Protein AF-A0A7C4J684-F1 (afdb_monomer_lite)

pLDDT: mean 78.46, std 13.97, range [35.69, 98.0]

Sequence (303 aa):
MSQTASKPVDAGARPVWDERWMWLRTRRLFIGLVTAVVVLWLGLLGWVLFVAQIVNASAQPLPVGADLFVVLAPVIAAAAGVERLLESMFNTVESVWRTVVAYLGYGMRWLKSAETEVDEARQWLQSAGAIYNGTLAMYNEKMKQLLKDANLADAMLALPDQIAAQLDAWKKEADEKTAAAKQLLQDAQQRLDEAEKKLSSLTDSPDYKSAKAAASVVLGLMIGVIVAAVGQMQMFALLGIDAMPPNVDVLITGLVIGSGSYPVHSLVGILQQGKNALDSLQGYLQKAGAAKDALLKPAEPKG

Foldseek 3Di:
DDDDPDDPPPPDPDPPDDPVVVVVVLVVLVVVVVVVLVVVVVVLLCCLQPPQPQDDQAQDAADVVDDPCVLCVVLQVLLVVLVVVLVVVCVVVVVVVVVVCLVRPPVPVVLVVLVVLLVVLVVQLVVLVVVLVVLVVVVVVVVVVCCVVCPVPPCPVPVDVVNVVVVVVVVVVNVVSNVVSVVSNVVSVVSNVVSVVVNVVVCVDPVVVVVSVVVQLSVLLSVLLVCLSVVSPQSCSSNSNSPDDSSRRSSVSSNVSSNHVPVVVVVVVVVVVVVVVVVVVVVVVVVVVVVVVVVVDPDDDDD

Radius of gyration: 38.2 Å; chains: 1; bounding box: 92×72×121 Å

Structure (mmCIF, N/CA/C/O backbone):
data_AF-A0A7C4J684-F1
#
_entry.id   AF-A0A7C4J684-F1
#
loop_
_atom_site.group_PDB
_atom_site.id
_atom_site.type_symbol
_atom_site.label_atom_id
_atom_site.label_alt_id
_atom_site.label_comp_id
_atom_site.label_asym_id
_atom_site.label_entity_id
_atom_site.label_seq_id
_atom_site.pdbx_PDB_ins_code
_atom_site.Cartn_x
_atom_site.Cartn_y
_atom_site.Cartn_z
_atom_site.occupancy
_atom_site.B_iso_or_equiv
_atom_site.auth_seq_id
_atom_site.auth_comp_id
_atom_site.auth_asym_id
_atom_site.auth_atom_id
_atom_site.pdbx_PDB_model_num
ATOM 1 N N . MET A 1 1 ? 20.742 -32.505 -39.186 1.00 40.12 1 MET A N 1
ATOM 2 C CA . MET A 1 1 ? 20.086 -31.618 -38.202 1.00 40.12 1 MET A CA 1
ATOM 3 C C . MET A 1 1 ? 20.175 -30.200 -38.735 1.00 40.12 1 MET A C 1
ATOM 5 O O . MET A 1 1 ? 21.204 -29.559 -38.577 1.00 40.12 1 MET A O 1
ATOM 9 N N . SER A 1 2 ? 19.154 -29.765 -39.472 1.00 35.69 2 SER A N 1
ATOM 10 C CA . SER A 1 2 ? 19.113 -28.422 -40.052 1.00 35.69 2 SER A CA 1
ATOM 11 C C . SER A 1 2 ? 18.701 -27.429 -38.975 1.00 35.69 2 SER A C 1
ATOM 13 O O . SER A 1 2 ? 17.609 -27.547 -38.422 1.00 35.69 2 SER A O 1
ATOM 15 N N . GLN A 1 3 ? 19.576 -26.470 -38.673 1.00 39.81 3 GLN A N 1
ATOM 16 C CA . GLN A 1 3 ? 19.205 -25.275 -37.924 1.00 39.81 3 GLN A CA 1
ATOM 17 C C . GLN A 1 3 ? 18.136 -24.543 -38.736 1.00 39.81 3 GLN A C 1
ATOM 19 O O . GLN A 1 3 ? 18.405 -24.011 -39.812 1.00 39.81 3 GLN A O 1
ATOM 24 N N . THR A 1 4 ? 16.897 -24.573 -38.257 1.00 43.78 4 THR A N 1
ATOM 25 C CA . THR A 1 4 ? 15.839 -23.717 -38.779 1.00 43.78 4 THR A CA 1
ATOM 26 C C . THR A 1 4 ? 16.228 -22.283 -38.463 1.00 43.78 4 THR A C 1
ATOM 28 O O . THR A 1 4 ? 16.249 -21.900 -37.293 1.00 43.78 4 THR A O 1
ATOM 31 N N . ALA A 1 5 ? 16.567 -21.521 -39.502 1.00 42.91 5 ALA A N 1
ATOM 32 C CA . ALA A 1 5 ? 16.762 -20.084 -39.423 1.00 42.91 5 ALA A CA 1
ATOM 33 C C . ALA A 1 5 ? 15.569 -19.466 -38.681 1.00 42.91 5 ALA A C 1
ATOM 35 O O . ALA A 1 5 ? 14.425 -19.561 -39.136 1.00 42.91 5 ALA A O 1
ATOM 36 N N . SER A 1 6 ? 15.829 -18.893 -37.506 1.00 43.75 6 SER A N 1
ATOM 37 C CA . SER A 1 6 ? 14.848 -18.097 -36.786 1.00 43.75 6 SER A CA 1
ATOM 38 C C . SER A 1 6 ? 14.439 -16.952 -37.703 1.00 43.75 6 SER A C 1
ATOM 40 O O . SER A 1 6 ? 15.275 -16.154 -38.126 1.00 43.75 6 SER A O 1
ATOM 42 N N . LYS A 1 7 ? 13.152 -16.905 -38.063 1.00 42.56 7 LYS A N 1
ATOM 43 C CA . LYS A 1 7 ? 12.588 -15.757 -38.773 1.00 42.56 7 LYS A CA 1
ATOM 44 C C . LYS A 1 7 ? 12.966 -14.488 -37.997 1.00 42.56 7 LYS A C 1
ATOM 46 O O . LYS A 1 7 ? 12.869 -14.518 -36.766 1.00 42.56 7 LYS A O 1
ATOM 51 N N . PRO A 1 8 ? 13.405 -13.409 -38.671 1.00 47.25 8 PRO A N 1
ATOM 52 C CA . PRO A 1 8 ? 13.587 -12.134 -37.999 1.00 47.25 8 PRO A CA 1
ATOM 53 C C . PRO A 1 8 ? 12.272 -11.805 -37.297 1.00 47.25 8 PRO A C 1
ATOM 55 O O . PRO A 1 8 ? 11.204 -11.914 -37.898 1.00 47.25 8 PRO A O 1
ATOM 58 N N . VAL A 1 9 ? 12.356 -11.513 -36.002 1.00 51.72 9 VAL A N 1
ATOM 59 C CA . VAL A 1 9 ? 11.226 -11.008 -35.224 1.00 51.72 9 VAL A CA 1
ATOM 60 C C . VAL A 1 9 ? 10.694 -9.807 -36.002 1.00 51.72 9 VAL A C 1
ATOM 62 O O . VAL A 1 9 ? 11.433 -8.841 -36.180 1.00 51.72 9 VAL A O 1
ATOM 65 N N . ASP A 1 10 ? 9.477 -9.906 -36.546 1.00 49.31 10 ASP A N 1
ATOM 66 C CA . ASP A 1 10 ? 8.840 -8.806 -37.271 1.00 49.31 10 ASP A CA 1
ATOM 67 C C . ASP A 1 10 ? 8.864 -7.579 -36.358 1.00 49.31 10 ASP A C 1
ATOM 69 O O . ASP A 1 10 ? 8.172 -7.533 -35.339 1.00 49.31 10 ASP A O 1
ATOM 73 N N . ALA A 1 11 ? 9.703 -6.604 -36.708 1.00 47.91 11 ALA A N 1
ATOM 74 C CA . ALA A 1 11 ? 10.102 -5.470 -35.879 1.00 47.91 11 ALA A CA 1
ATOM 75 C C . ALA A 1 11 ? 8.982 -4.427 -35.654 1.00 47.91 11 ALA A C 1
ATOM 77 O O . ALA A 1 11 ? 9.246 -3.233 -35.549 1.00 47.91 11 ALA A O 1
ATOM 78 N N . GLY A 1 12 ? 7.716 -4.842 -35.591 1.00 51.62 12 GLY A N 1
ATOM 79 C CA . GLY A 1 12 ? 6.599 -3.910 -35.442 1.00 51.62 12 GLY A CA 1
ATOM 80 C C . GLY A 1 12 ? 5.212 -4.509 -35.230 1.00 51.62 12 GLY A C 1
ATOM 81 O O . GLY A 1 12 ? 4.266 -3.742 -35.039 1.00 51.62 12 GLY A O 1
ATOM 82 N N . ALA A 1 13 ? 5.042 -5.834 -35.225 1.00 49.81 13 ALA A N 1
ATOM 83 C CA . ALA A 1 13 ? 3.738 -6.427 -34.938 1.00 49.81 13 ALA A CA 1
ATOM 84 C C . ALA A 1 13 ? 3.481 -6.394 -33.424 1.00 49.81 13 ALA A C 1
ATOM 86 O O . ALA A 1 13 ? 3.756 -7.355 -32.707 1.00 49.81 13 ALA A O 1
ATOM 87 N N . ARG A 1 14 ? 2.974 -5.258 -32.925 1.00 54.56 14 ARG A N 1
ATOM 88 C CA . ARG A 1 14 ? 2.499 -5.155 -31.539 1.00 54.56 14 ARG A CA 1
ATOM 89 C C . ARG A 1 14 ? 1.504 -6.297 -31.293 1.00 54.56 14 ARG A C 1
ATOM 91 O O . ARG A 1 14 ? 0.606 -6.477 -32.119 1.00 54.56 14 ARG A O 1
ATOM 98 N N . PRO A 1 15 ? 1.632 -7.065 -30.199 1.00 54.94 15 PRO A N 1
ATOM 99 C CA . PRO A 1 15 ? 0.695 -8.140 -29.904 1.00 54.94 15 PRO A CA 1
ATOM 100 C C . PRO A 1 15 ? -0.737 -7.588 -29.889 1.00 54.94 15 PRO A C 1
ATOM 102 O O . PRO A 1 15 ? -1.062 -6.685 -29.116 1.00 54.94 15 PRO A O 1
ATOM 105 N N . VAL A 1 16 ? -1.586 -8.108 -30.781 1.00 64.31 16 VAL A N 1
ATOM 106 C CA . VAL A 1 16 ? -2.993 -7.704 -30.904 1.00 64.31 16 VAL A CA 1
ATOM 107 C C . VAL A 1 16 ? -3.771 -8.382 -29.782 1.00 64.31 16 VAL A C 1
ATOM 109 O O . VAL A 1 16 ? -4.282 -9.490 -29.925 1.00 64.31 16 VAL A O 1
ATOM 112 N N . TRP A 1 17 ? -3.791 -7.742 -28.619 1.00 63.00 17 TRP A N 1
ATOM 113 C CA . TRP A 1 17 ? -4.547 -8.214 -27.466 1.00 63.00 17 TRP A CA 1
ATOM 114 C C . TRP A 1 17 ? -5.987 -7.687 -27.509 1.00 63.00 17 TRP A C 1
ATOM 116 O O . TRP A 1 17 ? -6.202 -6.498 -27.733 1.00 63.00 17 TRP A O 1
ATOM 126 N N . ASP A 1 18 ? -6.977 -8.546 -27.244 1.00 81.62 18 ASP A N 1
ATOM 127 C CA . ASP A 1 18 ? -8.374 -8.124 -27.065 1.00 81.62 18 ASP A CA 1
ATOM 128 C C . ASP A 1 18 ? -8.550 -7.397 -25.718 1.00 81.62 18 ASP A C 1
ATOM 130 O O . ASP A 1 18 ? -8.579 -8.004 -24.640 1.00 81.62 18 ASP A O 1
ATOM 134 N N . GLU A 1 19 ? -8.673 -6.071 -25.786 1.00 76.38 19 GLU A N 1
ATOM 135 C CA . GLU A 1 19 ? -8.803 -5.190 -24.624 1.00 76.38 19 GLU A CA 1
ATOM 136 C C . GLU A 1 19 ? -10.021 -5.523 -23.756 1.00 76.38 19 GLU A C 1
ATOM 138 O O . GLU A 1 19 ? -9.968 -5.434 -22.523 1.00 76.38 19 GLU A O 1
ATOM 143 N N . ARG A 1 20 ? -11.125 -5.934 -24.391 1.00 84.62 20 ARG A N 1
ATOM 144 C CA . ARG A 1 20 ? -12.404 -6.158 -23.719 1.00 84.62 20 ARG A CA 1
ATOM 145 C C . ARG A 1 20 ? -12.352 -7.412 -22.861 1.00 84.62 20 ARG A C 1
ATOM 147 O O . ARG A 1 20 ? -12.826 -7.400 -21.721 1.00 84.62 20 ARG A O 1
ATOM 154 N N . TRP A 1 21 ? -11.761 -8.484 -23.386 1.00 82.75 21 TRP A N 1
ATOM 155 C CA . TRP A 1 21 ? -11.628 -9.743 -22.655 1.00 82.75 21 TRP A CA 1
ATOM 156 C C . TRP A 1 21 ? -10.764 -9.580 -21.401 1.00 82.75 21 TRP A C 1
ATOM 158 O O . TRP A 1 21 ? -11.109 -10.083 -20.327 1.00 82.75 21 TRP A O 1
ATOM 168 N N . MET A 1 22 ? -9.673 -8.822 -21.504 1.00 70.50 22 MET A N 1
ATOM 169 C CA . MET A 1 22 ? -8.774 -8.614 -20.372 1.00 70.50 22 MET A CA 1
ATOM 170 C C . MET A 1 22 ? -9.387 -7.725 -19.302 1.00 70.50 22 MET A C 1
ATOM 172 O O . MET A 1 22 ? -9.334 -8.094 -18.132 1.00 70.50 22 MET A O 1
ATOM 176 N N . TRP A 1 23 ? -10.057 -6.632 -19.684 1.00 78.81 23 TRP A N 1
ATOM 177 C CA . TRP A 1 23 ? -10.795 -5.802 -18.729 1.00 78.81 23 TRP A CA 1
ATOM 178 C C . TRP A 1 23 ? -11.806 -6.627 -17.918 1.00 78.81 23 TRP A C 1
ATOM 180 O O . TRP A 1 23 ? -11.862 -6.525 -16.690 1.00 78.81 23 TRP A O 1
ATOM 190 N N . LEU A 1 24 ? -12.554 -7.515 -18.584 1.00 85.19 24 LEU A N 1
ATOM 191 C CA . LEU A 1 24 ? -13.491 -8.420 -17.914 1.00 85.19 24 LEU A CA 1
ATOM 192 C C . LEU A 1 24 ? -12.783 -9.385 -16.956 1.00 85.19 24 LEU A C 1
ATOM 194 O O . LEU A 1 24 ? -13.256 -9.583 -15.834 1.00 85.19 24 LEU A O 1
ATOM 198 N N . ARG A 1 25 ? -11.656 -9.979 -17.366 1.00 83.69 25 ARG A N 1
ATOM 199 C CA . ARG A 1 25 ? -10.872 -10.889 -16.519 1.00 83.69 25 ARG A CA 1
ATOM 200 C C . ARG A 1 25 ? -10.371 -10.185 -15.261 1.00 83.69 25 ARG A C 1
ATOM 202 O O . ARG A 1 25 ? -10.518 -10.725 -14.171 1.00 83.69 25 ARG A O 1
ATOM 209 N N . THR A 1 26 ? -9.844 -8.976 -15.387 1.00 73.12 26 THR A N 1
ATOM 210 C CA . THR A 1 26 ? -9.328 -8.197 -14.254 1.00 73.12 26 THR A CA 1
ATOM 211 C C . THR A 1 26 ? -10.421 -7.788 -13.306 1.00 73.12 26 THR A C 1
ATOM 213 O O . THR A 1 26 ? -10.268 -7.949 -12.103 1.00 73.12 26 THR A O 1
ATOM 216 N N . ARG A 1 27 ? -11.546 -7.300 -13.832 1.00 83.94 27 ARG A N 1
ATOM 217 C CA . ARG A 1 27 ? -12.686 -6.948 -12.995 1.00 83.94 27 ARG A CA 1
ATOM 218 C C . ARG A 1 27 ? -13.152 -8.158 -12.187 1.00 83.94 27 ARG A C 1
ATOM 220 O O . ARG A 1 27 ? -13.410 -8.022 -10.998 1.00 83.94 27 ARG A O 1
ATOM 227 N N . ARG A 1 28 ? -13.197 -9.345 -12.800 1.00 87.94 28 ARG A N 1
ATOM 228 C CA . ARG A 1 28 ? -13.519 -10.597 -12.097 1.00 87.94 28 ARG A CA 1
ATOM 229 C C . ARG A 1 28 ? -12.479 -10.960 -11.038 1.00 87.94 28 ARG A C 1
ATOM 231 O O . ARG A 1 28 ? -12.876 -11.332 -9.943 1.00 87.94 28 ARG A O 1
ATOM 238 N N . LEU A 1 29 ? -11.184 -10.831 -11.333 1.00 84.50 29 LEU A N 1
ATOM 239 C CA . LEU A 1 29 ? -10.116 -11.090 -10.359 1.00 84.50 29 LEU A CA 1
ATOM 240 C C . LEU A 1 29 ? -10.170 -10.116 -9.180 1.00 84.50 29 LEU A C 1
ATOM 242 O O . LEU A 1 29 ? -10.081 -10.547 -8.038 1.00 84.50 29 LEU A O 1
ATOM 246 N N . PHE A 1 30 ? -10.365 -8.826 -9.450 1.00 80.25 30 PHE A N 1
ATOM 247 C CA . PHE A 1 30 ? -10.498 -7.801 -8.422 1.00 80.25 30 PHE A CA 1
ATOM 248 C C . PHE A 1 30 ? -11.715 -8.059 -7.535 1.00 80.25 30 PHE A C 1
ATOM 250 O O . PHE A 1 30 ? -11.585 -8.075 -6.316 1.00 80.25 30 PHE A O 1
ATOM 257 N N . ILE A 1 31 ? -12.877 -8.336 -8.137 1.00 85.88 31 ILE A N 1
ATOM 258 C CA . ILE A 1 31 ? -14.078 -8.722 -7.387 1.00 85.88 31 ILE A CA 1
ATOM 259 C C . ILE A 1 31 ? -13.794 -9.974 -6.556 1.00 85.88 31 ILE A C 1
ATOM 261 O O . ILE A 1 31 ? -14.087 -9.974 -5.369 1.00 85.88 31 ILE A O 1
ATOM 265 N N . GLY A 1 32 ? -13.164 -10.998 -7.138 1.00 90.56 32 GLY A N 1
ATOM 266 C CA . GLY A 1 32 ? -12.788 -12.217 -6.423 1.00 90.56 32 GLY A CA 1
ATOM 267 C C . GLY A 1 32 ? -11.877 -11.952 -5.223 1.00 90.56 32 GLY A C 1
ATOM 268 O O . GLY A 1 32 ? -12.115 -12.501 -4.152 1.00 90.56 32 GLY A O 1
ATOM 269 N N . LEU A 1 33 ? -10.885 -11.069 -5.370 1.00 86.81 33 LEU A N 1
ATOM 270 C CA . LEU A 1 33 ? -9.987 -10.663 -4.288 1.00 86.81 33 LEU A CA 1
ATOM 271 C C . LEU A 1 33 ? -10.739 -9.910 -3.187 1.00 86.81 33 LEU A C 1
ATOM 273 O O . LEU A 1 33 ? -10.605 -10.257 -2.018 1.00 86.81 33 LEU A O 1
ATOM 277 N N . VAL A 1 34 ? -11.568 -8.926 -3.547 1.00 85.38 34 VAL A N 1
ATOM 278 C CA . VAL A 1 34 ? -12.396 -8.187 -2.581 1.00 85.38 34 VAL A CA 1
ATOM 279 C C . VAL A 1 34 ? -13.335 -9.141 -1.845 1.00 85.38 34 VAL A C 1
ATOM 281 O O . VAL A 1 34 ? -13.422 -9.092 -0.622 1.00 85.38 34 VAL A O 1
ATOM 284 N N . THR A 1 35 ? -13.993 -10.056 -2.560 1.00 93.31 35 THR A N 1
ATOM 285 C CA . THR A 1 35 ? -14.849 -11.084 -1.957 1.00 93.31 35 THR A CA 1
ATOM 286 C C . THR A 1 35 ? -14.063 -11.976 -1.001 1.00 93.31 35 THR A C 1
ATOM 288 O O . THR A 1 35 ? -14.532 -12.218 0.106 1.00 93.31 35 THR A O 1
ATOM 291 N N . ALA A 1 36 ? -12.862 -12.424 -1.375 1.00 94.00 36 ALA A N 1
ATOM 292 C CA . ALA A 1 36 ? -12.021 -13.246 -0.509 1.00 94.00 36 ALA A CA 1
ATOM 293 C C . ALA A 1 36 ? -11.635 -12.512 0.784 1.00 94.00 36 ALA A C 1
ATOM 295 O O . ALA A 1 36 ? -11.751 -13.087 1.863 1.00 94.00 36 ALA A O 1
ATOM 296 N N . VAL A 1 37 ? -11.248 -11.235 0.692 1.00 89.81 37 VAL A N 1
ATOM 297 C CA . VAL A 1 37 ? -10.929 -10.399 1.862 1.00 89.81 37 VAL A CA 1
ATOM 298 C C . VAL A 1 37 ? -12.152 -10.217 2.761 1.00 89.81 37 VAL A C 1
ATOM 300 O O . VAL A 1 37 ? -12.042 -10.364 3.974 1.00 89.81 37 VAL A O 1
ATOM 303 N N . VAL A 1 38 ? -13.331 -9.959 2.191 1.00 93.19 38 VAL A N 1
ATOM 304 C CA . VAL A 1 38 ? -14.574 -9.823 2.967 1.00 93.19 38 VAL A CA 1
ATOM 305 C C . VAL A 1 38 ? -14.933 -11.131 3.671 1.00 93.19 38 VAL A C 1
ATOM 307 O O . VAL A 1 38 ? -15.263 -11.112 4.852 1.00 93.19 38 VAL A O 1
ATOM 310 N N . VAL A 1 39 ? -14.839 -12.272 2.985 1.00 97.38 39 VAL A N 1
ATOM 311 C CA . VAL A 1 39 ? -15.106 -13.590 3.585 1.00 97.38 39 VAL A CA 1
ATOM 312 C C . VAL A 1 39 ? -14.117 -13.889 4.710 1.00 97.38 39 VAL A C 1
ATOM 314 O O . VAL A 1 39 ? -14.533 -14.320 5.782 1.00 97.38 39 VAL A O 1
ATOM 317 N N . LEU A 1 40 ? -12.828 -13.614 4.498 1.00 96.38 40 LEU A N 1
ATOM 318 C CA . LEU A 1 40 ? -11.785 -13.745 5.516 1.00 96.38 40 LEU A CA 1
ATOM 319 C C . LEU A 1 40 ? -12.099 -12.870 6.742 1.00 96.38 40 LEU A C 1
ATOM 321 O O . LEU A 1 40 ? -12.005 -13.336 7.875 1.00 96.38 40 LEU A O 1
ATOM 325 N N . TRP A 1 41 ? -12.521 -11.625 6.518 1.00 95.75 41 TRP A N 1
ATOM 326 C CA . TRP A 1 41 ? -12.874 -10.686 7.580 1.00 95.75 41 TRP A CA 1
ATOM 327 C C . TRP A 1 41 ? -14.102 -11.138 8.372 1.00 95.75 41 TRP A C 1
ATOM 329 O O . TRP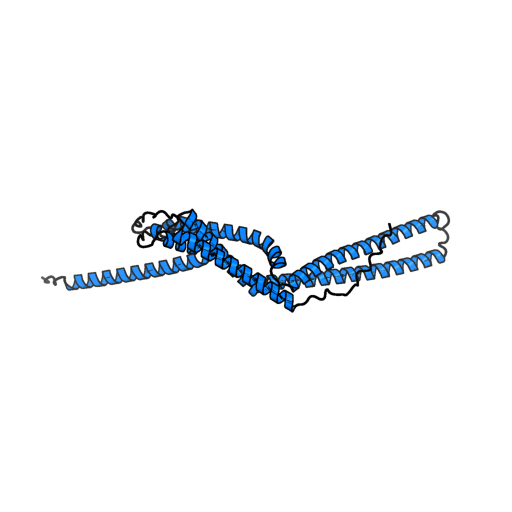 A 1 41 ? -14.059 -11.188 9.597 1.00 95.75 41 TRP A O 1
ATOM 339 N N . LEU A 1 42 ? -15.173 -11.554 7.690 1.00 97.06 42 LEU A N 1
ATOM 340 C CA . LEU A 1 42 ? -16.365 -12.110 8.336 1.00 97.06 42 LEU A CA 1
ATOM 341 C C . LEU A 1 42 ? -16.050 -13.392 9.113 1.00 97.06 42 LEU A C 1
ATOM 343 O O . LEU A 1 42 ? -16.563 -13.579 10.215 1.00 97.06 42 LEU A O 1
ATOM 347 N N . GLY A 1 43 ? -15.182 -14.250 8.572 1.00 97.88 43 GLY A N 1
ATOM 348 C CA . GLY A 1 43 ? -14.696 -15.444 9.259 1.00 97.88 43 GLY A CA 1
ATOM 349 C C . GLY A 1 43 ? -13.946 -15.102 10.546 1.00 97.88 43 GLY A C 1
ATOM 350 O O . GLY A 1 43 ? -14.198 -15.718 11.578 1.00 97.88 43 GLY A O 1
ATOM 351 N N . LEU A 1 44 ? -13.086 -14.081 10.513 1.00 97.50 44 LEU A N 1
ATOM 352 C CA . LEU A 1 44 ? -12.364 -13.605 11.693 1.00 97.50 44 LEU A CA 1
ATOM 353 C C . LEU A 1 44 ? -13.312 -13.019 12.751 1.00 97.50 44 LEU A C 1
ATOM 355 O O . LEU A 1 44 ? -13.186 -13.350 13.928 1.00 97.50 44 LEU A O 1
ATOM 359 N N . LEU A 1 45 ? -14.289 -12.201 12.343 1.00 96.56 45 LEU A N 1
ATOM 360 C CA . LEU A 1 45 ? -15.307 -11.663 13.252 1.00 96.56 45 LEU A CA 1
ATOM 361 C C . LEU A 1 45 ? -16.137 -12.786 13.887 1.00 96.56 45 LEU A C 1
ATOM 363 O O . LEU A 1 45 ? -16.349 -12.786 15.097 1.00 96.56 45 LEU A O 1
ATOM 367 N N . GLY A 1 46 ? -16.563 -13.768 13.089 1.00 97.69 46 GLY A N 1
ATOM 368 C CA . GLY A 1 46 ? -17.281 -14.940 13.583 1.00 97.69 46 GLY A CA 1
ATOM 369 C C . GLY A 1 46 ? -16.439 -15.778 14.548 1.00 97.69 46 GLY A C 1
ATOM 370 O O . GLY A 1 46 ? -16.941 -16.220 15.580 1.00 97.69 46 GLY A O 1
ATOM 371 N N . TRP A 1 47 ? -15.147 -15.946 14.262 1.00 98.00 47 TRP A N 1
ATOM 372 C CA . TRP A 1 47 ? -14.222 -16.639 15.153 1.00 98.00 47 TRP A CA 1
ATOM 373 C C . TRP A 1 47 ? -14.109 -15.937 16.511 1.00 98.00 47 TRP A C 1
ATOM 375 O O . TRP A 1 47 ? -14.319 -16.589 17.530 1.00 98.00 47 TRP A O 1
ATOM 385 N N . VAL A 1 48 ? -13.866 -14.623 16.549 1.00 97.12 48 VAL A N 1
ATOM 386 C CA . VAL A 1 48 ? -13.759 -13.879 17.819 1.00 97.12 48 VAL A CA 1
ATOM 387 C C . VAL A 1 48 ? -15.075 -13.875 18.594 1.00 97.12 48 VAL A C 1
ATOM 389 O O . VAL A 1 48 ? -15.073 -14.070 19.806 1.00 97.12 48 VAL A O 1
ATOM 392 N N . LEU A 1 49 ? -16.207 -13.676 17.914 1.00 97.25 49 LEU A N 1
ATOM 393 C CA . LEU A 1 49 ? -17.497 -13.538 18.588 1.00 97.25 49 LEU A CA 1
ATOM 394 C C . LEU A 1 49 ? -18.058 -14.862 19.112 1.00 97.25 49 LEU A C 1
ATOM 396 O O . LEU A 1 49 ? -18.698 -14.855 20.163 1.00 97.25 49 LEU A O 1
ATOM 400 N N . PHE A 1 50 ? -17.829 -15.979 18.416 1.00 97.19 50 PHE A N 1
ATOM 401 C CA . PHE A 1 50 ? -18.527 -17.237 18.708 1.00 97.19 50 PHE A CA 1
ATOM 402 C C . PHE A 1 50 ? -17.618 -18.414 19.064 1.00 97.19 50 PHE A C 1
ATOM 404 O O . PHE A 1 50 ? -18.089 -19.364 19.684 1.00 97.19 50 PHE A O 1
ATOM 411 N N . VAL A 1 51 ? -16.345 -18.392 18.663 1.00 96.69 51 VAL A N 1
ATOM 412 C CA . VAL A 1 51 ? -15.450 -19.557 18.779 1.00 96.69 51 VAL A CA 1
ATOM 413 C C . VAL A 1 51 ? -14.323 -19.315 19.780 1.00 96.69 51 VAL A C 1
ATOM 415 O O . VAL A 1 51 ? -13.926 -20.236 20.493 1.00 96.69 51 VAL A O 1
ATOM 418 N N . ALA A 1 52 ? -13.797 -18.093 19.845 1.00 95.50 52 ALA A N 1
ATOM 419 C CA . ALA A 1 52 ? -12.714 -17.745 20.746 1.00 95.50 52 ALA A CA 1
ATOM 420 C C . ALA A 1 52 ? -13.165 -17.870 22.210 1.00 95.50 52 ALA A C 1
ATOM 422 O O . ALA A 1 52 ? -14.154 -17.276 22.636 1.00 95.50 52 ALA A O 1
ATOM 423 N N . GLN A 1 53 ? -12.413 -18.650 22.987 1.00 96.50 53 GLN A N 1
ATOM 424 C CA . GLN A 1 53 ? -12.639 -18.818 24.420 1.00 96.50 53 GLN A CA 1
ATOM 425 C C . GLN A 1 53 ? -11.973 -17.668 25.180 1.00 96.50 53 GLN A C 1
ATOM 427 O O . GLN A 1 53 ? -10.867 -17.808 25.704 1.00 96.50 53 GLN A O 1
ATOM 432 N N . ILE A 1 54 ? -12.628 -16.508 25.194 1.00 95.00 54 ILE A N 1
ATOM 433 C CA . ILE A 1 54 ? -12.149 -15.346 25.940 1.00 95.00 54 ILE A CA 1
ATOM 434 C C . ILE A 1 54 ? -12.532 -15.509 27.412 1.00 95.00 54 ILE A C 1
ATOM 436 O O . ILE A 1 54 ? -13.704 -15.658 27.758 1.00 95.00 54 ILE A O 1
ATOM 440 N N . VAL A 1 55 ? -11.528 -15.490 28.286 1.00 95.12 55 VAL A N 1
ATOM 441 C CA . VAL A 1 55 ? -11.736 -15.523 29.736 1.00 95.12 55 VAL A CA 1
ATOM 442 C C . VAL A 1 55 ? -12.170 -14.134 30.192 1.00 95.12 55 VAL A C 1
ATOM 444 O O . VAL A 1 55 ? -11.543 -13.153 29.807 1.00 95.12 55 VAL A O 1
ATOM 447 N N . ASN A 1 56 ? -13.219 -14.036 31.015 1.00 93.06 56 ASN A N 1
ATOM 448 C CA . ASN A 1 56 ? -13.619 -12.763 31.624 1.00 93.06 56 ASN A CA 1
ATOM 449 C C . ASN A 1 56 ? -12.442 -12.194 32.428 1.00 93.06 56 ASN A C 1
ATOM 451 O O . ASN A 1 56 ? -12.027 -12.798 33.422 1.00 93.06 56 ASN A O 1
ATOM 455 N N . ALA A 1 57 ? -11.908 -11.049 32.010 1.00 90.81 57 ALA A N 1
ATOM 456 C CA . ALA A 1 57 ? -10.967 -10.315 32.837 1.00 90.81 57 ALA A CA 1
ATOM 457 C C . ALA A 1 57 ? -11.747 -9.676 33.991 1.00 90.81 57 ALA A C 1
ATOM 459 O O . ALA A 1 57 ? -12.799 -9.081 33.778 1.00 90.81 57 ALA A O 1
ATOM 460 N N . SER A 1 58 ? -11.256 -9.808 35.222 1.00 90.56 58 SER A N 1
ATOM 461 C CA . SER A 1 58 ? -11.882 -9.145 36.366 1.00 90.56 58 SER A CA 1
ATOM 462 C C . SER A 1 58 ? -11.725 -7.632 36.222 1.00 90.56 58 SER A C 1
ATOM 464 O O . SER A 1 58 ? -10.579 -7.164 36.200 1.00 90.56 58 SER A O 1
ATOM 466 N N . ALA A 1 59 ? -12.822 -6.871 36.181 1.00 88.88 59 ALA A N 1
ATOM 467 C CA . ALA A 1 59 ? -12.725 -5.424 36.299 1.00 88.88 59 ALA A CA 1
ATOM 468 C C . ALA A 1 59 ? -12.024 -5.058 37.602 1.00 88.88 59 ALA A C 1
ATOM 470 O O . ALA A 1 59 ? -12.446 -5.430 38.701 1.00 88.88 59 ALA A O 1
ATOM 471 N N . GLN A 1 60 ? -10.938 -4.305 37.476 1.00 84.75 60 GLN A N 1
ATOM 472 C CA . GLN A 1 60 ? -10.319 -3.670 38.623 1.00 84.75 60 GLN A CA 1
ATOM 473 C C . GLN A 1 60 ? -10.873 -2.250 38.716 1.00 84.75 60 GLN A C 1
ATOM 475 O O . GLN A 1 60 ? -10.720 -1.482 37.763 1.00 84.75 60 GLN A O 1
ATOM 480 N N . PRO A 1 61 ? -11.541 -1.882 39.824 1.00 85.81 61 PRO A N 1
ATOM 481 C CA . PRO A 1 61 ? -12.012 -0.521 39.994 1.00 85.81 61 PRO A CA 1
ATOM 482 C C . PRO A 1 61 ? -10.812 0.422 39.953 1.00 85.81 61 PRO A C 1
ATOM 484 O O . PRO A 1 61 ? -9.817 0.221 40.655 1.00 85.81 61 PRO A O 1
ATOM 487 N N . LEU A 1 62 ? -10.907 1.449 39.112 1.00 87.12 62 LEU A N 1
ATOM 488 C CA . LEU A 1 62 ? -9.844 2.429 38.966 1.00 87.12 62 LEU A CA 1
ATOM 489 C C . LEU A 1 62 ? -9.639 3.180 40.292 1.00 87.12 62 LEU A C 1
ATOM 491 O O . LEU A 1 62 ? -10.615 3.679 40.862 1.00 87.12 62 LEU A O 1
ATOM 495 N N . PRO A 1 63 ? -8.393 3.302 40.789 1.00 87.56 63 PRO A N 1
ATOM 496 C CA . PRO A 1 63 ? -8.098 4.160 41.928 1.00 87.56 63 PRO A CA 1
ATOM 497 C C . PRO A 1 63 ? -8.585 5.587 41.661 1.00 87.56 63 PRO A C 1
ATOM 499 O O . PRO A 1 63 ? -8.452 6.101 40.548 1.00 87.56 63 PRO A O 1
ATOM 502 N N . VAL A 1 64 ? -9.132 6.255 42.678 1.00 88.62 64 VAL A N 1
ATOM 503 C CA . VAL A 1 64 ? -9.549 7.659 42.549 1.00 88.62 64 VAL A CA 1
ATOM 504 C C . VAL A 1 64 ? -8.334 8.500 42.153 1.00 88.62 64 VAL A C 1
ATOM 506 O O . VAL A 1 64 ? -7.339 8.536 42.872 1.00 88.62 64 VAL A O 1
ATOM 509 N N . GLY A 1 65 ? -8.413 9.158 40.994 1.00 86.75 65 GLY A N 1
ATOM 510 C CA . GLY A 1 65 ? -7.308 9.942 40.435 1.00 86.75 65 GLY A CA 1
ATOM 511 C C . GLY A 1 65 ? -6.289 9.143 39.614 1.00 86.75 65 GLY A C 1
ATOM 512 O O . GLY A 1 65 ? -5.256 9.704 39.258 1.00 86.75 65 GLY A O 1
ATOM 513 N N . ALA A 1 66 ? -6.557 7.872 39.295 1.00 84.81 66 ALA A N 1
ATOM 514 C CA . ALA A 1 66 ? -5.708 7.095 38.398 1.00 84.81 66 ALA A CA 1
ATOM 515 C C . ALA A 1 66 ? -5.585 7.764 37.023 1.00 84.81 66 ALA A C 1
ATOM 517 O O . ALA A 1 66 ? -6.573 8.206 36.428 1.00 84.81 66 ALA A O 1
ATOM 518 N N . ASP A 1 67 ? -4.355 7.821 36.517 1.00 86.44 67 ASP A N 1
ATOM 519 C CA . ASP A 1 67 ? -4.082 8.308 35.174 1.00 86.44 67 ASP A CA 1
ATOM 520 C C . ASP A 1 67 ? -4.510 7.255 34.144 1.00 86.44 67 ASP A C 1
ATOM 522 O O . ASP A 1 67 ? -4.001 6.130 34.118 1.00 86.44 67 ASP A O 1
ATOM 526 N N . LEU A 1 68 ? -5.444 7.641 33.275 1.00 81.94 68 LEU A N 1
ATOM 527 C CA . LEU A 1 68 ? -5.975 6.799 32.210 1.00 81.94 68 LEU A CA 1
ATOM 528 C C . LEU A 1 68 ? -4.870 6.301 31.267 1.00 81.94 68 LEU A C 1
ATOM 530 O O . LEU A 1 68 ? -4.962 5.188 30.751 1.00 81.94 68 LEU A O 1
ATOM 534 N N . PHE A 1 69 ? -3.807 7.086 31.070 1.00 79.75 69 PHE A N 1
ATOM 535 C CA . PHE A 1 69 ? -2.673 6.674 30.244 1.00 79.75 69 PHE A CA 1
ATOM 536 C C . PHE A 1 69 ? -1.931 5.475 30.827 1.00 79.75 69 PHE A C 1
ATOM 538 O O . PHE A 1 69 ? -1.508 4.605 30.071 1.00 79.75 69 PHE A O 1
ATOM 545 N N . VAL A 1 70 ? -1.797 5.400 32.153 1.00 83.50 70 VAL A N 1
ATOM 546 C CA . VAL A 1 70 ? -1.123 4.280 32.826 1.00 83.50 70 VAL A CA 1
ATOM 547 C C . VAL A 1 70 ? -1.959 3.010 32.704 1.00 83.50 70 VAL A C 1
ATOM 549 O O . VAL A 1 70 ? -1.427 1.945 32.405 1.00 83.50 70 VAL A O 1
ATOM 552 N N . VAL A 1 71 ? -3.277 3.134 32.867 1.00 85.19 71 VAL A N 1
ATOM 553 C CA . VAL A 1 71 ? -4.229 2.019 32.743 1.00 85.19 71 VAL A CA 1
ATOM 554 C C . VAL A 1 71 ? -4.255 1.472 31.314 1.00 85.19 71 VAL A C 1
ATOM 556 O O . VAL A 1 71 ? -4.236 0.261 31.105 1.00 85.19 71 VAL A O 1
ATOM 559 N N . LEU A 1 72 ? -4.263 2.362 30.319 1.00 84.88 72 LEU A N 1
ATOM 560 C CA . LEU A 1 72 ? -4.298 1.995 28.903 1.00 84.88 72 LEU A CA 1
ATOM 561 C C . LEU A 1 72 ? -2.910 1.721 28.310 1.00 84.88 72 LEU A C 1
ATOM 563 O O . LEU A 1 72 ? -2.821 1.367 27.134 1.00 84.88 72 LEU A O 1
ATOM 567 N N . ALA A 1 73 ? -1.831 1.836 29.091 1.00 85.88 73 ALA A N 1
ATOM 568 C CA . ALA A 1 73 ? -0.466 1.648 28.605 1.00 85.88 73 ALA A CA 1
ATOM 569 C C . ALA A 1 73 ? -0.257 0.315 27.858 1.00 85.88 73 ALA A C 1
ATOM 571 O O . ALA A 1 73 ? 0.360 0.350 26.791 1.00 85.88 73 ALA A O 1
ATOM 572 N N . PRO A 1 74 ? -0.800 -0.837 28.308 1.00 84.44 74 PRO A N 1
ATOM 573 C CA . PRO A 1 74 ? -0.683 -2.090 27.559 1.00 84.44 74 PRO A CA 1
ATOM 574 C C . PRO A 1 74 ? -1.363 -2.037 26.184 1.00 84.44 74 PRO A C 1
ATOM 576 O O . PRO A 1 74 ? -0.796 -2.509 25.200 1.00 84.44 74 PRO A O 1
ATOM 579 N N . VAL A 1 75 ? -2.543 -1.414 26.092 1.00 81.56 75 VAL A N 1
ATOM 580 C CA . VAL A 1 75 ? -3.293 -1.260 24.832 1.00 81.56 75 VAL A CA 1
ATOM 581 C C . VAL A 1 75 ? -2.548 -0.326 23.879 1.00 81.56 75 VAL A C 1
ATOM 583 O O . VAL A 1 75 ? -2.409 -0.631 22.697 1.00 81.56 75 VAL A O 1
ATOM 586 N N . ILE A 1 76 ? -2.004 0.780 24.395 1.00 79.69 76 ILE A N 1
ATOM 587 C CA . ILE A 1 76 ? -1.201 1.733 23.617 1.00 79.69 76 ILE A CA 1
ATOM 588 C C . ILE A 1 76 ? 0.086 1.066 23.114 1.00 79.69 76 ILE A C 1
ATOM 590 O O . ILE A 1 76 ? 0.444 1.219 21.947 1.00 79.69 76 ILE A O 1
ATOM 594 N N . ALA A 1 77 ? 0.765 0.292 23.963 1.00 84.38 77 ALA A N 1
ATOM 595 C CA . ALA A 1 77 ? 1.965 -0.446 23.582 1.00 84.38 77 ALA A CA 1
ATOM 596 C C . ALA A 1 77 ? 1.666 -1.492 22.498 1.00 84.38 77 ALA A C 1
ATOM 598 O O . ALA A 1 77 ? 2.422 -1.603 21.531 1.00 84.38 77 ALA A O 1
ATOM 599 N N . ALA A 1 78 ? 0.545 -2.213 22.614 1.00 79.06 78 ALA A N 1
ATOM 600 C CA . ALA A 1 78 ? 0.091 -3.144 21.587 1.00 79.06 78 ALA A CA 1
ATOM 601 C C . ALA A 1 78 ? -0.225 -2.425 20.266 1.00 79.06 78 ALA A C 1
ATOM 603 O O . ALA A 1 78 ? 0.225 -2.875 19.215 1.00 79.06 78 ALA A O 1
ATOM 604 N N . ALA A 1 79 ? -0.923 -1.286 20.312 1.00 79.06 79 ALA A N 1
ATOM 605 C CA . ALA A 1 79 ? -1.212 -0.467 19.133 1.00 79.06 79 ALA A CA 1
ATOM 606 C C . ALA A 1 79 ? 0.070 0.018 18.440 1.00 79.06 79 ALA A C 1
ATOM 608 O O . ALA A 1 79 ? 0.206 -0.139 17.230 1.00 79.06 79 ALA A O 1
ATOM 609 N N . ALA A 1 80 ? 1.054 0.509 19.199 1.00 82.44 80 ALA A N 1
ATOM 610 C CA . ALA A 1 80 ? 2.354 0.911 18.659 1.00 82.44 80 ALA A CA 1
ATOM 611 C C . ALA A 1 80 ? 3.138 -0.275 18.063 1.00 82.44 80 ALA A C 1
ATOM 613 O O . ALA A 1 80 ? 3.823 -0.135 17.047 1.00 82.44 80 ALA A O 1
ATOM 614 N N . GLY A 1 81 ? 3.034 -1.459 18.675 1.00 81.69 81 GLY A N 1
ATOM 615 C CA . GLY A 1 81 ? 3.601 -2.696 18.139 1.00 81.69 81 GLY A CA 1
ATOM 616 C C . GLY A 1 81 ? 2.960 -3.102 16.811 1.00 81.69 81 GLY A C 1
ATOM 617 O O . GLY A 1 81 ? 3.677 -3.420 15.862 1.00 81.69 81 GLY A O 1
ATOM 618 N N . VAL A 1 82 ? 1.627 -3.035 16.721 1.00 80.25 82 VAL A N 1
ATOM 619 C CA . VAL A 1 82 ? 0.875 -3.289 15.484 1.00 80.25 82 VAL A CA 1
ATOM 620 C C . VAL A 1 82 ? 1.220 -2.257 14.416 1.00 80.25 82 VAL A C 1
ATOM 622 O O . VAL A 1 82 ? 1.432 -2.648 13.277 1.00 80.25 82 VAL A O 1
ATOM 625 N N . GLU A 1 83 ? 1.367 -0.979 14.764 1.00 83.62 83 GLU A N 1
ATOM 626 C CA . GLU A 1 83 ? 1.792 0.072 13.833 1.00 83.62 83 GLU A CA 1
ATOM 627 C C . GLU A 1 83 ? 3.168 -0.232 13.224 1.00 83.62 83 GLU A C 1
ATOM 629 O O . GLU A 1 83 ? 3.304 -0.255 12.003 1.00 83.62 83 GLU A O 1
ATOM 634 N N . ARG A 1 84 ? 4.169 -0.583 14.044 1.00 87.31 84 ARG A N 1
ATOM 635 C CA . ARG A 1 84 ? 5.506 -0.969 13.550 1.00 87.31 84 ARG A CA 1
ATOM 636 C C . ARG A 1 84 ? 5.489 -2.251 12.726 1.00 87.31 84 ARG A C 1
ATOM 638 O O . ARG A 1 84 ? 6.217 -2.369 11.741 1.00 87.31 84 ARG A O 1
ATOM 645 N N . LEU A 1 85 ? 4.688 -3.233 13.135 1.00 82.31 85 LEU A N 1
ATOM 646 C CA . LEU A 1 85 ? 4.539 -4.480 12.394 1.00 82.31 85 LEU A CA 1
ATOM 647 C C . LEU A 1 85 ? 3.863 -4.226 11.049 1.00 82.31 85 LEU A C 1
ATOM 649 O O . LEU A 1 85 ? 4.326 -4.760 10.048 1.00 82.31 85 LEU A O 1
ATOM 653 N N . LEU A 1 86 ? 2.830 -3.383 11.006 1.00 80.62 86 LEU A N 1
ATOM 654 C CA . LEU A 1 86 ? 2.190 -2.945 9.774 1.00 80.62 86 LEU A CA 1
ATOM 655 C C . LEU A 1 86 ? 3.163 -2.174 8.904 1.00 80.62 86 LEU A C 1
ATOM 657 O O . LEU A 1 86 ? 3.208 -2.455 7.723 1.00 80.62 86 LEU A O 1
ATOM 661 N N . GLU A 1 87 ? 3.970 -1.268 9.447 1.00 83.25 87 GLU A N 1
ATOM 662 C CA . GLU A 1 87 ? 4.992 -0.554 8.681 1.00 83.25 87 GLU A CA 1
ATOM 663 C C . GLU A 1 87 ? 6.011 -1.529 8.070 1.00 83.25 87 GLU A C 1
ATOM 665 O O . GLU A 1 87 ? 6.267 -1.489 6.869 1.00 83.25 87 GLU A O 1
ATOM 670 N N . SER A 1 88 ? 6.526 -2.484 8.851 1.00 85.12 88 SER A N 1
ATOM 671 C CA . SER A 1 88 ? 7.454 -3.517 8.367 1.00 85.12 88 SER A CA 1
ATOM 672 C C . SER A 1 88 ? 6.811 -4.443 7.329 1.00 85.12 88 SER A C 1
ATOM 674 O O . SER A 1 88 ? 7.384 -4.712 6.265 1.00 85.12 88 SER A O 1
ATOM 676 N N . MET A 1 89 ? 5.579 -4.884 7.592 1.00 77.00 89 MET A N 1
ATOM 677 C CA . MET A 1 89 ? 4.783 -5.649 6.645 1.00 77.00 89 MET A CA 1
ATOM 678 C C . MET A 1 89 ? 4.481 -4.827 5.409 1.00 77.00 89 MET A C 1
ATOM 680 O O . MET A 1 89 ? 4.545 -5.397 4.343 1.00 77.00 89 MET A O 1
ATOM 684 N N . PHE A 1 90 ? 4.206 -3.528 5.495 1.00 79.00 90 PHE A N 1
ATOM 685 C CA . PHE A 1 90 ? 3.954 -2.669 4.344 1.00 79.00 90 PHE A CA 1
ATOM 686 C C . PHE A 1 90 ? 5.216 -2.361 3.574 1.00 79.00 90 PHE A C 1
ATOM 688 O O . PHE A 1 90 ? 5.120 -2.232 2.369 1.00 79.00 90 PHE A O 1
ATOM 695 N N . ASN A 1 91 ? 6.382 -2.303 4.201 1.00 83.31 91 ASN A N 1
ATOM 696 C CA . ASN A 1 91 ? 7.650 -2.179 3.491 1.00 83.31 91 ASN A CA 1
ATOM 697 C C . ASN A 1 91 ? 7.968 -3.482 2.737 1.00 83.31 91 ASN A C 1
ATOM 699 O O . ASN A 1 91 ? 8.352 -3.462 1.567 1.00 83.31 91 ASN A O 1
ATOM 703 N N . THR A 1 92 ? 7.705 -4.631 3.367 1.00 81.31 92 THR A N 1
ATOM 704 C CA . THR A 1 92 ? 7.852 -5.960 2.748 1.00 81.31 92 THR A CA 1
ATOM 705 C C . THR A 1 92 ? 6.813 -6.175 1.649 1.00 81.31 92 THR A C 1
ATOM 707 O O . THR A 1 92 ? 7.130 -6.566 0.527 1.00 81.31 92 THR A O 1
ATOM 710 N N . VAL A 1 93 ? 5.558 -5.871 1.959 1.00 71.19 93 VAL A N 1
ATOM 711 C CA . VAL A 1 93 ? 4.431 -5.914 1.043 1.00 71.19 93 VAL A CA 1
ATOM 712 C C . VAL A 1 93 ? 4.626 -4.863 -0.013 1.00 71.19 93 VAL A C 1
ATOM 714 O O . VAL A 1 93 ? 4.272 -5.171 -1.109 1.00 71.19 93 VAL A O 1
ATOM 717 N N . GLU A 1 94 ? 5.231 -3.698 0.178 1.00 74.38 94 GLU A N 1
ATOM 718 C CA . GLU A 1 94 ? 5.475 -2.748 -0.914 1.00 74.38 94 GLU A CA 1
ATOM 719 C C . GLU A 1 94 ? 6.430 -3.344 -1.950 1.00 74.38 94 GLU A C 1
ATOM 721 O O . GLU A 1 94 ? 6.181 -3.216 -3.148 1.00 74.38 94 GLU A O 1
ATOM 726 N N . SER A 1 95 ? 7.445 -4.089 -1.511 1.00 69.44 95 SER A N 1
ATOM 727 C CA . SER A 1 95 ? 8.288 -4.888 -2.407 1.00 69.44 95 SER A CA 1
ATOM 728 C C . SER A 1 95 ? 7.472 -5.969 -3.141 1.00 69.44 95 SER A C 1
ATOM 730 O O . SER A 1 95 ? 7.511 -6.089 -4.371 1.00 69.44 95 SER A O 1
ATOM 732 N N . VAL A 1 96 ? 6.618 -6.697 -2.412 1.00 63.91 96 VAL A N 1
ATOM 733 C CA . VAL A 1 96 ? 5.752 -7.747 -2.980 1.00 63.91 96 VAL A CA 1
ATOM 734 C C . VAL A 1 96 ? 4.566 -7.182 -3.769 1.00 63.91 96 VAL A C 1
ATOM 736 O O . VAL A 1 96 ? 4.102 -7.833 -4.680 1.00 63.91 96 VAL A O 1
ATOM 739 N N . TRP A 1 97 ? 4.088 -5.978 -3.489 1.00 63.06 97 TRP A N 1
ATOM 740 C CA . TRP A 1 97 ? 2.902 -5.290 -4.010 1.00 63.06 97 TRP A CA 1
ATOM 741 C C . TRP A 1 97 ? 3.277 -4.519 -5.253 1.00 63.06 97 TRP A C 1
ATOM 743 O O . TRP A 1 97 ? 2.488 -4.488 -6.180 1.00 63.06 97 TRP A O 1
ATOM 753 N N . ARG A 1 98 ? 4.509 -4.014 -5.365 1.00 62.62 98 ARG A N 1
ATOM 754 C CA . ARG A 1 98 ? 5.071 -3.667 -6.676 1.00 62.62 98 ARG A CA 1
ATOM 755 C C . ARG A 1 98 ? 4.992 -4.879 -7.607 1.00 62.62 98 ARG A C 1
ATOM 757 O O . ARG A 1 98 ? 4.440 -4.764 -8.692 1.00 62.62 98 ARG A O 1
ATOM 764 N N . THR A 1 99 ? 5.373 -6.059 -7.117 1.00 56.06 99 THR A N 1
ATOM 765 C CA . THR A 1 99 ? 5.297 -7.317 -7.881 1.00 56.06 99 THR A CA 1
ATOM 766 C C . THR A 1 99 ? 3.851 -7.801 -8.099 1.00 56.06 99 THR A C 1
ATOM 768 O O . THR A 1 99 ? 3.471 -8.196 -9.195 1.00 56.06 99 THR A O 1
ATOM 771 N N . VAL A 1 100 ? 2.996 -7.750 -7.079 1.00 50.72 100 VAL A N 1
ATOM 772 C CA . VAL A 1 100 ? 1.628 -8.283 -7.086 1.00 50.72 100 VAL A CA 1
ATOM 773 C C . VAL A 1 100 ? 0.671 -7.330 -7.782 1.00 50.72 100 VAL A C 1
ATOM 775 O O . VAL A 1 100 ? -0.220 -7.803 -8.469 1.00 50.72 100 VAL A O 1
ATOM 778 N N . VAL A 1 101 ? 0.849 -6.013 -7.702 1.00 52.78 101 VAL A N 1
ATOM 779 C CA . VAL A 1 101 ? 0.116 -5.058 -8.544 1.00 52.78 101 VAL A CA 1
ATOM 780 C C . VAL A 1 101 ? 0.614 -5.121 -9.982 1.00 52.78 101 VAL A C 1
ATOM 782 O O . VAL A 1 101 ? -0.228 -5.068 -10.878 1.00 52.78 101 VAL A O 1
ATOM 785 N N . ALA A 1 102 ? 1.911 -5.352 -10.227 1.00 51.75 102 ALA A N 1
ATOM 786 C CA . ALA A 1 102 ? 2.389 -5.702 -11.568 1.00 51.75 102 ALA A CA 1
ATOM 787 C C . ALA A 1 102 ? 1.724 -6.992 -12.106 1.00 51.75 102 ALA A C 1
ATOM 789 O O . ALA A 1 102 ? 1.507 -7.119 -13.314 1.00 51.75 102 ALA A O 1
ATOM 790 N N . TYR A 1 103 ? 1.322 -7.923 -11.227 1.00 45.50 103 TYR A N 1
ATOM 791 C CA . TYR A 1 103 ? 0.671 -9.191 -11.593 1.00 45.50 103 TYR A CA 1
ATOM 792 C C . TYR A 1 103 ? -0.878 -9.186 -11.611 1.00 45.50 103 TYR A C 1
ATOM 794 O O . TYR A 1 103 ? -1.470 -9.830 -12.477 1.00 45.50 103 TYR A O 1
ATOM 802 N N . LEU A 1 104 ? -1.558 -8.498 -10.686 1.00 46.56 104 LEU A N 1
ATOM 803 C CA . LEU A 1 104 ? -3.020 -8.523 -10.478 1.00 46.56 104 LEU A CA 1
ATOM 804 C C . LEU A 1 104 ? -3.730 -7.260 -10.995 1.00 46.56 104 LEU A C 1
ATOM 806 O O . LEU A 1 104 ? -4.928 -7.300 -11.286 1.00 46.56 104 LEU A O 1
ATOM 810 N N . GLY A 1 105 ? -3.025 -6.136 -11.130 1.00 42.59 105 GLY A N 1
ATOM 811 C CA . GLY A 1 105 ? -3.614 -4.841 -11.458 1.00 42.59 105 GLY A CA 1
ATOM 812 C C . GLY A 1 105 ? -3.625 -4.535 -12.954 1.00 42.59 105 GLY A C 1
ATOM 813 O O . GLY A 1 105 ? -2.735 -3.875 -13.467 1.00 42.59 105 GLY A O 1
ATOM 814 N N . TYR A 1 106 ? -4.692 -4.882 -13.667 1.00 46.66 106 TYR A N 1
ATOM 815 C CA . TYR A 1 106 ? -4.905 -4.408 -15.051 1.00 46.66 106 TYR A CA 1
ATOM 816 C C . TYR A 1 106 ? -5.474 -2.979 -15.134 1.00 46.66 106 TYR A C 1
ATOM 818 O O . TYR A 1 106 ? -5.629 -2.448 -16.230 1.00 46.66 106 TYR A O 1
ATOM 826 N N . GLY A 1 107 ? -5.684 -2.302 -13.995 1.00 45.56 107 GLY A N 1
ATOM 827 C CA . GLY A 1 107 ? -5.670 -0.828 -13.955 1.00 45.56 107 GLY A CA 1
ATOM 828 C C . GLY A 1 107 ? -4.296 -0.250 -14.339 1.00 45.56 107 GLY A C 1
ATOM 829 O O . GLY A 1 107 ? -4.173 0.935 -14.633 1.00 45.56 107 GLY A O 1
ATOM 830 N N . MET A 1 108 ? -3.278 -1.117 -14.402 1.00 47.72 108 MET A N 1
ATOM 831 C CA . MET A 1 108 ? -1.893 -0.827 -14.733 1.00 47.72 108 MET A CA 1
ATOM 832 C C . MET A 1 108 ? -1.409 -1.639 -15.951 1.00 47.72 108 MET A C 1
ATOM 834 O O . MET A 1 108 ? -0.236 -1.988 -16.050 1.00 47.72 108 MET A O 1
ATOM 838 N N . ARG A 1 109 ? -2.294 -1.902 -16.933 1.00 53.53 109 ARG A N 1
ATOM 839 C CA . ARG A 1 109 ? -1.910 -2.412 -18.274 1.00 53.53 109 ARG A CA 1
ATOM 840 C C . ARG A 1 109 ? -0.757 -1.596 -18.877 1.00 53.53 109 ARG A C 1
ATOM 842 O O . ARG A 1 109 ? 0.113 -2.138 -19.544 1.00 53.53 109 ARG A O 1
ATOM 849 N N . TRP A 1 110 ? -0.741 -0.299 -18.592 1.00 54.16 110 TRP A N 1
ATOM 850 C CA . TRP A 1 110 ? 0.296 0.641 -18.993 1.00 54.16 110 TRP A CA 1
ATOM 851 C C . TRP A 1 110 ? 1.558 0.574 -18.120 1.00 54.16 110 TRP A C 1
ATOM 853 O O . TRP A 1 110 ? 2.594 0.999 -18.603 1.00 54.16 110 TRP A O 1
ATOM 863 N N . LEU A 1 111 ? 1.505 0.063 -16.881 1.00 54.09 111 LEU A N 1
ATOM 864 C CA . LEU A 1 111 ? 2.673 -0.041 -15.997 1.00 54.09 111 LEU A CA 1
ATOM 865 C C . LEU A 1 111 ? 3.474 -1.291 -16.311 1.00 54.09 111 LEU A C 1
ATOM 867 O O . LEU A 1 111 ? 4.682 -1.207 -16.403 1.00 54.09 111 LEU A O 1
ATOM 871 N N . LYS A 1 112 ? 2.806 -2.423 -16.565 1.00 58.50 112 LYS A N 1
ATOM 872 C CA . LYS A 1 112 ? 3.487 -3.603 -17.104 1.00 58.50 112 LYS A CA 1
ATOM 873 C C . LYS A 1 112 ? 3.970 -3.349 -18.529 1.00 58.50 112 LYS A C 1
ATOM 875 O O . LYS A 1 112 ? 5.045 -3.807 -18.877 1.00 58.50 112 LYS A O 1
ATOM 880 N N . SER A 1 113 ? 3.214 -2.598 -19.339 1.00 64.75 113 SER A N 1
ATOM 881 C CA . SER A 1 113 ? 3.709 -2.099 -20.631 1.00 64.75 113 SER A CA 1
ATOM 882 C C . SER A 1 113 ? 4.907 -1.180 -20.439 1.00 64.75 113 SER A C 1
ATOM 884 O O . SER A 1 113 ? 5.859 -1.336 -21.173 1.00 64.75 113 SER A O 1
ATOM 886 N N . ALA A 1 114 ? 4.903 -0.280 -19.451 1.00 60.84 114 ALA A N 1
ATOM 887 C CA . ALA A 1 114 ? 6.038 0.594 -19.161 1.00 60.84 114 ALA A CA 1
ATOM 888 C C . ALA A 1 114 ? 7.237 -0.189 -18.611 1.00 60.84 114 ALA A C 1
ATOM 890 O O . ALA A 1 114 ? 8.353 0.101 -18.989 1.00 60.84 114 ALA A O 1
ATOM 891 N N . GLU A 1 115 ? 7.028 -1.198 -17.767 1.00 64.12 115 GLU A N 1
ATOM 892 C CA . GLU A 1 115 ? 8.069 -2.080 -17.229 1.00 64.12 115 GLU A CA 1
ATOM 893 C C . GLU A 1 115 ? 8.636 -2.983 -18.326 1.00 64.12 115 GLU A C 1
ATOM 895 O O . GLU A 1 115 ? 9.844 -3.114 -18.443 1.00 64.12 115 GLU A O 1
ATOM 900 N N . THR A 1 116 ? 7.780 -3.512 -19.204 1.00 73.06 116 THR A N 1
ATOM 901 C CA . THR A 1 116 ? 8.204 -4.251 -20.403 1.00 73.06 116 THR A CA 1
ATOM 902 C C . THR A 1 116 ? 8.912 -3.319 -21.382 1.00 73.06 116 THR A C 1
ATOM 904 O O . THR A 1 116 ? 9.934 -3.700 -21.920 1.00 73.06 116 THR A O 1
ATOM 907 N N . GLU A 1 117 ? 8.438 -2.086 -21.579 1.00 65.19 117 GLU A N 1
ATOM 908 C CA . GLU A 1 117 ? 9.115 -1.062 -22.387 1.00 65.19 117 GLU A CA 1
ATOM 909 C C . GLU A 1 117 ? 10.457 -0.664 -21.764 1.00 65.19 117 GLU A C 1
ATOM 911 O O . GLU A 1 117 ? 11.405 -0.439 -22.504 1.00 65.19 117 GLU A O 1
ATOM 916 N N . VAL A 1 118 ? 10.568 -0.613 -20.433 1.00 69.94 118 VAL A N 1
ATOM 917 C CA . VAL A 1 118 ? 11.816 -0.375 -19.689 1.00 69.94 118 VAL A CA 1
ATOM 918 C C . VAL A 1 118 ? 12.766 -1.552 -19.860 1.00 69.94 118 VAL A C 1
ATOM 920 O O . VAL A 1 118 ? 13.940 -1.344 -20.149 1.00 69.94 118 VAL A O 1
ATOM 923 N N . ASP A 1 119 ? 12.287 -2.784 -19.717 1.00 74.44 119 ASP A N 1
ATOM 924 C CA . ASP A 1 119 ? 13.095 -3.990 -19.876 1.00 74.44 119 ASP A CA 1
ATOM 925 C C . ASP A 1 119 ? 13.528 -4.183 -21.333 1.00 74.44 119 ASP A C 1
ATOM 927 O O . ASP A 1 119 ? 14.695 -4.474 -21.590 1.00 74.44 119 ASP A O 1
ATOM 931 N N . GLU A 1 120 ? 12.636 -3.943 -22.295 1.00 73.88 120 GLU A N 1
ATOM 932 C CA . GLU A 1 120 ? 12.944 -3.899 -23.724 1.00 73.88 120 GLU A CA 1
ATOM 933 C C . GLU A 1 120 ? 13.923 -2.764 -24.030 1.00 73.88 120 GLU A C 1
ATOM 935 O O . GLU A 1 120 ? 14.887 -2.993 -24.751 1.00 73.88 120 GLU A O 1
ATOM 940 N N . ALA A 1 121 ? 13.753 -1.569 -23.454 1.00 66.44 121 ALA A N 1
ATOM 941 C CA . ALA A 1 121 ? 14.691 -0.458 -23.616 1.00 66.44 121 ALA A CA 1
ATOM 942 C C . ALA A 1 121 ? 16.062 -0.778 -23.008 1.00 66.44 121 ALA A C 1
ATOM 944 O O . ALA A 1 121 ? 17.079 -0.454 -23.613 1.00 66.44 121 ALA A O 1
ATOM 945 N N . ARG A 1 122 ? 16.121 -1.468 -21.862 1.00 73.81 122 ARG A N 1
ATOM 946 C CA . ARG A 1 122 ? 17.367 -1.937 -21.232 1.00 73.81 122 ARG A CA 1
ATOM 947 C C . ARG A 1 122 ? 18.051 -3.011 -22.065 1.00 73.81 122 ARG A C 1
ATOM 949 O O . ARG A 1 122 ? 19.253 -2.919 -22.298 1.00 73.81 122 ARG A O 1
ATOM 956 N N . GLN A 1 123 ? 17.307 -4.007 -22.539 1.00 75.44 123 GLN A N 1
ATOM 957 C CA . GLN A 1 123 ? 17.828 -5.030 -23.448 1.00 75.44 123 GLN A CA 1
ATOM 958 C C . GLN A 1 123 ? 18.305 -4.401 -24.754 1.00 75.44 123 GLN A C 1
ATOM 960 O O . GLN A 1 123 ? 19.367 -4.753 -25.268 1.00 75.44 123 GLN A O 1
ATOM 965 N N . TRP A 1 124 ? 17.563 -3.421 -25.264 1.00 70.50 124 TRP A N 1
ATOM 966 C CA . TRP A 1 124 ? 17.926 -2.699 -26.466 1.00 70.50 124 TRP A CA 1
ATOM 967 C C . TRP A 1 124 ? 19.186 -1.851 -26.257 1.00 70.50 124 TRP A C 1
ATOM 969 O O . TRP A 1 124 ? 20.110 -1.979 -27.054 1.00 70.50 124 TRP A O 1
ATOM 979 N N . LEU A 1 125 ? 19.303 -1.110 -25.147 1.00 69.38 125 LEU A N 1
ATOM 980 C CA . LEU A 1 125 ? 20.525 -0.412 -24.713 1.00 69.38 125 LEU A CA 1
ATOM 981 C C . LEU A 1 125 ? 21.725 -1.362 -24.641 1.00 69.38 125 LEU A C 1
ATOM 983 O O . LEU A 1 125 ? 22.791 -1.055 -25.171 1.00 69.38 125 LEU A O 1
ATOM 987 N N . GLN A 1 126 ? 21.556 -2.532 -24.020 1.00 76.19 126 GLN A N 1
ATOM 988 C CA . GLN A 1 126 ? 22.606 -3.549 -23.931 1.00 76.19 126 GLN A CA 1
ATOM 989 C C . GLN A 1 126 ? 23.010 -4.065 -25.317 1.00 76.19 126 GLN A C 1
ATOM 991 O O . GLN A 1 126 ? 24.202 -4.179 -25.607 1.00 76.19 126 GLN A O 1
ATOM 996 N N . SER A 1 127 ? 22.040 -4.329 -26.197 1.00 75.69 127 SER A N 1
ATOM 997 C CA . SER A 1 127 ? 22.295 -4.784 -27.567 1.00 75.69 127 SER A CA 1
ATOM 998 C C . SER A 1 127 ? 22.983 -3.712 -28.419 1.00 75.69 127 SER A C 1
ATOM 1000 O O . SER A 1 127 ? 23.953 -4.008 -29.114 1.00 75.69 127 SER A O 1
ATOM 1002 N N . ALA A 1 128 ? 22.557 -2.452 -28.302 1.00 69.62 128 ALA A N 1
ATOM 1003 C CA . ALA A 1 128 ? 23.156 -1.309 -28.974 1.00 69.62 128 ALA A CA 1
ATOM 1004 C C . ALA A 1 128 ? 24.591 -1.077 -28.478 1.00 69.62 128 ALA A C 1
ATOM 1006 O O . ALA A 1 128 ? 25.498 -0.883 -29.287 1.00 69.62 128 ALA A O 1
ATOM 1007 N N . GLY A 1 129 ? 24.829 -1.202 -27.168 1.00 70.88 129 GLY A N 1
ATOM 1008 C CA . GLY A 1 129 ? 26.167 -1.180 -26.578 1.00 70.88 129 GLY A CA 1
ATOM 1009 C C . GLY A 1 129 ? 27.058 -2.322 -27.080 1.00 70.88 129 GLY A C 1
ATOM 1010 O O . GLY A 1 129 ? 28.229 -2.101 -27.388 1.00 70.88 129 GLY A O 1
ATOM 1011 N N . ALA A 1 130 ? 26.512 -3.532 -27.235 1.00 77.81 130 ALA A N 1
ATOM 1012 C CA . ALA A 1 130 ? 27.241 -4.671 -27.791 1.00 77.81 130 ALA A CA 1
ATOM 1013 C C . ALA A 1 130 ? 27.607 -4.462 -29.271 1.00 77.81 130 ALA A C 1
ATOM 1015 O O . ALA A 1 130 ? 28.744 -4.730 -29.658 1.00 77.81 130 ALA A O 1
ATOM 1016 N N . ILE A 1 131 ? 26.686 -3.928 -30.085 1.00 75.12 131 ILE A N 1
ATOM 1017 C CA . ILE A 1 131 ? 26.943 -3.574 -31.491 1.00 75.12 131 ILE A CA 1
ATOM 1018 C C . ILE A 1 131 ? 28.017 -2.486 -31.579 1.00 75.12 131 ILE A C 1
ATOM 1020 O O . ILE A 1 131 ? 28.945 -2.611 -32.380 1.00 75.12 131 ILE A O 1
ATOM 1024 N N . TYR A 1 132 ? 27.929 -1.451 -30.741 1.00 72.88 132 TYR A N 1
ATOM 1025 C CA . TYR A 1 132 ? 28.912 -0.371 -30.679 1.00 72.88 132 TYR A CA 1
ATOM 1026 C C . TYR A 1 132 ? 30.313 -0.904 -30.353 1.00 72.88 132 TYR A C 1
ATOM 1028 O O . TYR A 1 132 ? 31.252 -0.708 -31.126 1.00 72.88 132 TYR A O 1
ATOM 1036 N N . ASN A 1 133 ? 30.444 -1.659 -29.258 1.00 78.56 133 ASN A N 1
ATOM 1037 C CA . ASN A 1 133 ? 31.718 -2.238 -28.830 1.00 78.56 133 ASN A CA 1
ATOM 1038 C C . ASN A 1 133 ? 32.275 -3.237 -29.855 1.00 78.56 133 ASN A C 1
ATOM 1040 O O . ASN A 1 133 ? 33.474 -3.232 -30.130 1.00 78.56 133 ASN A O 1
ATOM 1044 N N . GLY A 1 134 ? 31.415 -4.067 -30.455 1.00 82.25 134 GLY A N 1
ATOM 1045 C CA . GLY A 1 134 ? 31.804 -5.014 -31.501 1.00 82.25 134 GLY A CA 1
ATOM 1046 C C . GLY A 1 134 ? 32.295 -4.319 -32.772 1.00 82.25 134 GLY A C 1
ATOM 1047 O O . GLY A 1 134 ? 33.293 -4.735 -33.358 1.00 82.25 134 GLY A O 1
ATOM 1048 N N . THR A 1 135 ? 31.649 -3.218 -33.162 1.00 77.25 135 THR A N 1
ATOM 1049 C CA . THR A 1 135 ? 32.064 -2.396 -34.308 1.00 77.25 135 THR A CA 1
ATOM 1050 C C . THR A 1 135 ? 33.423 -1.750 -34.045 1.00 77.25 135 THR A C 1
ATOM 1052 O O . THR A 1 135 ? 34.316 -1.836 -34.886 1.00 77.25 135 THR A O 1
ATOM 1055 N N . LEU A 1 136 ? 33.625 -1.187 -32.849 1.00 76.19 136 LEU A N 1
ATOM 1056 C CA . LEU A 1 136 ? 34.904 -0.604 -32.439 1.00 76.19 136 LEU A CA 1
ATOM 1057 C C . LEU A 1 136 ? 36.035 -1.648 -32.439 1.00 76.19 136 LEU A C 1
ATOM 1059 O O . LEU A 1 136 ? 37.126 -1.395 -32.950 1.00 76.19 136 LEU A O 1
ATOM 1063 N N . ALA A 1 137 ? 35.769 -2.845 -31.907 1.00 84.44 137 ALA A N 1
ATOM 1064 C CA . ALA A 1 137 ? 36.725 -3.949 -31.890 1.00 84.44 137 ALA A CA 1
ATOM 1065 C C . ALA A 1 137 ? 37.091 -4.417 -33.308 1.00 84.44 137 ALA A C 1
ATOM 1067 O O . ALA A 1 137 ? 38.271 -4.603 -33.603 1.00 84.44 137 ALA A O 1
ATOM 1068 N N . MET A 1 138 ? 36.104 -4.541 -34.202 1.00 84.44 138 MET A N 1
ATOM 1069 C CA . MET A 1 138 ? 36.326 -4.898 -35.606 1.00 84.44 138 MET A CA 1
ATOM 1070 C C . MET A 1 138 ? 37.215 -3.873 -36.318 1.00 84.44 138 MET A C 1
ATOM 1072 O O . MET A 1 138 ? 38.133 -4.265 -37.039 1.00 84.44 138 MET A O 1
ATOM 1076 N N . TYR A 1 139 ? 36.978 -2.574 -36.106 1.00 78.06 139 TYR A N 1
ATOM 1077 C CA . TYR A 1 139 ? 37.815 -1.521 -36.685 1.00 78.06 139 TYR A CA 1
ATOM 1078 C C . TYR A 1 139 ? 39.241 -1.546 -36.135 1.00 78.06 139 TYR A C 1
ATOM 1080 O O . TYR A 1 139 ? 40.189 -1.425 -36.909 1.00 78.06 139 TYR A O 1
ATOM 1088 N N . ASN A 1 140 ? 39.410 -1.775 -34.831 1.00 81.19 140 ASN A N 1
ATOM 1089 C CA . ASN A 1 140 ? 40.732 -1.924 -34.227 1.00 81.19 140 ASN A CA 1
ATOM 1090 C C . ASN A 1 140 ? 41.504 -3.120 -34.809 1.00 81.19 140 ASN A C 1
ATOM 1092 O O . ASN A 1 140 ? 42.690 -2.990 -35.104 1.00 81.19 140 ASN A O 1
ATOM 1096 N N . GLU A 1 141 ? 40.852 -4.266 -35.019 1.00 88.56 141 GLU A N 1
ATOM 1097 C CA . GLU A 1 141 ? 41.487 -5.432 -35.649 1.00 88.56 141 GLU A CA 1
ATOM 1098 C C . GLU A 1 141 ? 41.816 -5.188 -37.125 1.00 88.56 141 GLU A C 1
ATOM 1100 O O . GLU A 1 141 ? 42.937 -5.461 -37.551 1.00 88.56 141 GLU A O 1
ATOM 1105 N N . LYS A 1 142 ? 40.904 -4.579 -37.893 1.00 82.31 142 LYS A N 1
ATOM 1106 C CA . LYS A 1 142 ? 41.177 -4.159 -39.278 1.00 82.31 142 LYS A CA 1
ATOM 1107 C C . LYS A 1 142 ? 42.371 -3.207 -39.365 1.00 82.31 142 LYS A C 1
ATOM 1109 O O . LYS A 1 142 ? 43.213 -3.372 -40.242 1.00 82.31 142 LYS A O 1
ATOM 1114 N N . MET A 1 143 ? 42.472 -2.242 -38.449 1.00 78.12 143 MET A N 1
ATOM 1115 C CA . MET A 1 143 ? 43.611 -1.322 -38.365 1.00 78.12 143 MET A CA 1
ATOM 1116 C C . MET A 1 143 ? 44.919 -2.056 -38.074 1.00 78.12 143 MET A C 1
ATOM 1118 O O . MET A 1 143 ? 45.920 -1.812 -38.744 1.00 78.12 143 MET A O 1
ATOM 1122 N N . LYS A 1 144 ? 44.924 -2.988 -37.113 1.00 84.75 144 LYS A N 1
ATOM 1123 C CA . LYS A 1 144 ? 46.100 -3.827 -36.836 1.00 84.75 144 LYS A CA 1
ATOM 1124 C C . LYS A 1 144 ? 46.494 -4.668 -38.047 1.00 84.75 144 LYS A C 1
ATOM 1126 O O . LYS A 1 144 ? 47.682 -4.799 -38.327 1.00 84.75 144 LYS A O 1
ATOM 1131 N N . GLN A 1 145 ? 45.516 -5.232 -38.752 1.00 85.12 145 GLN A N 1
ATOM 1132 C CA . GLN A 1 145 ? 45.756 -6.055 -39.928 1.00 85.12 145 GLN A CA 1
ATOM 1133 C C . GLN A 1 145 ? 46.337 -5.230 -41.076 1.00 85.12 145 GLN A C 1
ATOM 1135 O O . GLN A 1 145 ? 47.356 -5.628 -41.622 1.00 85.12 145 GLN A O 1
ATOM 1140 N N . LEU A 1 146 ? 45.801 -4.037 -41.350 1.00 73.81 146 LEU A N 1
ATOM 1141 C CA . LEU A 1 146 ? 46.406 -3.113 -42.312 1.00 73.81 146 LEU A CA 1
ATOM 1142 C C . LEU A 1 146 ? 47.841 -2.740 -41.938 1.00 73.81 146 LEU A C 1
ATOM 1144 O O . LEU A 1 146 ? 48.710 -2.749 -42.800 1.00 73.81 146 LEU A O 1
ATOM 1148 N N . LEU A 1 147 ? 48.109 -2.429 -40.666 1.00 76.56 147 LEU A N 1
ATOM 1149 C CA . LEU A 1 147 ? 49.463 -2.095 -40.207 1.00 76.56 147 LEU A CA 1
ATOM 1150 C C . LEU A 1 147 ? 50.439 -3.269 -40.369 1.00 76.56 147 LEU A C 1
ATOM 1152 O O . LEU A 1 147 ? 51.617 -3.061 -40.651 1.00 76.56 147 LEU A O 1
ATOM 1156 N N . LYS A 1 148 ? 49.950 -4.500 -40.197 1.00 82.88 148 LYS A N 1
ATOM 1157 C CA . LYS A 1 148 ? 50.719 -5.727 -40.409 1.00 82.88 148 LYS A CA 1
ATOM 1158 C C . LYS A 1 148 ? 50.964 -5.990 -41.898 1.00 82.88 148 LYS A C 1
ATOM 1160 O O . LYS A 1 148 ? 52.096 -6.276 -42.277 1.00 82.88 148 LYS A O 1
ATOM 1165 N N . ASP A 1 149 ? 49.926 -5.864 -42.721 1.00 78.12 149 ASP A N 1
ATOM 1166 C CA . ASP A 1 149 ? 49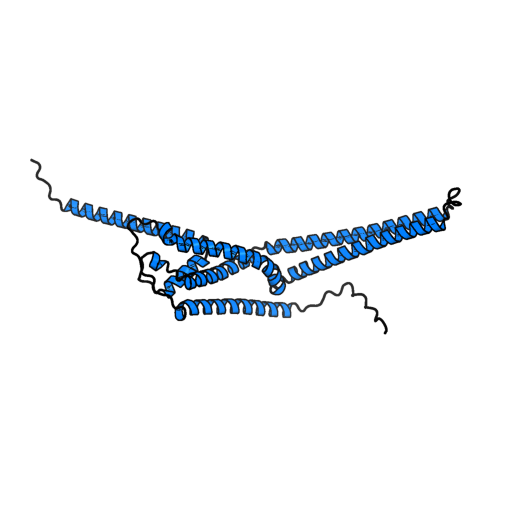.962 -6.113 -44.166 1.00 78.12 149 ASP A CA 1
ATOM 1167 C C . ASP A 1 149 ? 50.787 -5.048 -44.903 1.00 78.12 149 ASP A C 1
ATOM 1169 O O . ASP A 1 149 ? 51.485 -5.359 -45.865 1.00 78.12 149 ASP A O 1
ATOM 1173 N N . ALA A 1 150 ? 50.788 -3.807 -44.406 1.00 70.38 150 ALA A N 1
ATOM 1174 C CA . ALA A 1 150 ? 51.620 -2.716 -44.908 1.00 70.38 150 ALA A CA 1
ATOM 1175 C C . ALA A 1 150 ? 53.122 -2.902 -44.626 1.00 70.38 150 ALA A C 1
ATOM 1177 O O . ALA A 1 150 ? 53.903 -2.057 -45.048 1.00 70.38 150 ALA A O 1
ATOM 1178 N N . ASN A 1 151 ? 53.520 -3.973 -43.922 1.00 66.00 151 ASN A N 1
ATOM 1179 C CA . ASN A 1 151 ? 54.895 -4.357 -43.606 1.00 66.00 151 ASN A CA 1
ATOM 1180 C C . ASN A 1 151 ? 55.778 -3.138 -43.266 1.00 66.00 151 ASN A C 1
ATOM 1182 O O . ASN A 1 151 ? 56.516 -2.629 -44.109 1.00 66.00 151 ASN A O 1
ATOM 1186 N N . LEU A 1 152 ? 55.662 -2.679 -42.013 1.00 58.47 152 LEU A N 1
ATOM 1187 C CA . LEU A 1 152 ? 56.238 -1.478 -41.371 1.00 58.47 152 LEU A CA 1
ATOM 1188 C C . LEU A 1 152 ? 57.675 -1.037 -4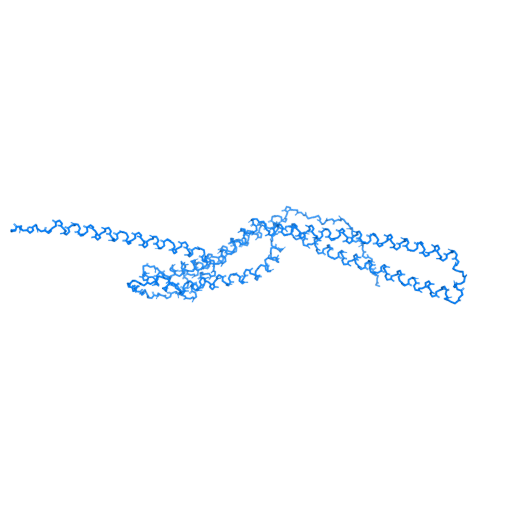1.753 1.00 58.47 152 LEU A C 1
ATOM 1190 O O . LEU A 1 152 ? 58.067 0.063 -41.374 1.00 58.47 152 LEU A O 1
ATOM 1194 N N . ALA A 1 153 ? 58.455 -1.838 -42.480 1.00 53.75 153 ALA A N 1
ATOM 1195 C CA . ALA A 1 153 ? 59.811 -1.517 -42.916 1.00 53.75 153 ALA A CA 1
ATOM 1196 C C . ALA A 1 153 ? 59.908 -0.844 -44.307 1.00 53.75 153 ALA A C 1
ATOM 1198 O O . ALA A 1 153 ? 60.785 -0.003 -44.476 1.00 53.75 153 ALA A O 1
ATOM 1199 N N . ASP A 1 154 ? 59.017 -1.134 -45.268 1.00 53.03 154 ASP A N 1
ATOM 1200 C CA . ASP A 1 154 ? 59.099 -0.562 -46.636 1.00 53.03 154 ASP A CA 1
ATOM 1201 C C . ASP A 1 154 ? 58.124 0.612 -46.879 1.00 53.03 154 ASP A C 1
ATOM 1203 O O . ASP A 1 154 ? 58.358 1.459 -47.741 1.00 53.03 154 ASP A O 1
ATOM 1207 N N . ALA A 1 155 ? 57.046 0.724 -46.094 1.00 52.34 155 ALA A N 1
ATOM 1208 C CA . ALA A 1 155 ? 55.972 1.703 -46.316 1.00 52.34 155 ALA A CA 1
ATOM 1209 C C . ALA A 1 155 ? 56.195 3.098 -45.687 1.00 52.34 155 ALA A C 1
ATOM 1211 O O . ALA A 1 155 ? 55.410 4.012 -45.941 1.00 52.34 155 ALA A O 1
ATOM 1212 N N . MET A 1 156 ? 57.245 3.308 -44.879 1.00 53.03 156 MET A N 1
ATOM 1213 C CA . MET A 1 156 ? 57.477 4.612 -44.224 1.00 53.03 156 MET A CA 1
ATOM 1214 C C . MET A 1 156 ? 57.955 5.720 -45.177 1.00 53.03 156 MET A C 1
ATOM 1216 O O . MET A 1 156 ? 57.874 6.891 -44.812 1.00 53.03 156 MET A O 1
ATOM 1220 N N . LEU A 1 157 ? 58.435 5.389 -46.381 1.00 58.38 157 LEU A N 1
ATOM 1221 C CA . LEU A 1 157 ? 58.985 6.378 -47.322 1.00 58.38 157 LEU A CA 1
ATOM 1222 C C . LEU A 1 157 ? 58.002 6.854 -48.401 1.00 58.38 157 LEU A C 1
ATOM 1224 O O . LEU A 1 157 ? 58.218 7.913 -48.984 1.00 58.38 157 LEU A O 1
ATOM 1228 N N . ALA A 1 158 ? 56.899 6.142 -48.617 1.00 58.25 158 ALA A N 1
ATOM 1229 C CA . ALA A 1 158 ? 55.760 6.626 -49.385 1.00 58.25 158 ALA A CA 1
ATOM 1230 C C . ALA A 1 158 ? 54.541 5.796 -48.985 1.00 58.25 158 ALA A C 1
ATOM 1232 O O . ALA A 1 158 ? 54.368 4.685 -49.478 1.00 58.25 158 ALA A O 1
ATOM 1233 N N . LEU A 1 159 ? 53.700 6.318 -48.087 1.00 61.44 159 LEU A N 1
ATOM 1234 C CA . LEU A 1 159 ? 52.323 5.836 -47.985 1.00 61.44 159 LEU A CA 1
ATOM 1235 C C . LEU A 1 159 ? 51.719 6.038 -49.381 1.00 61.44 159 LEU A C 1
ATOM 1237 O O . LEU A 1 159 ? 51.537 7.191 -49.772 1.00 61.44 159 LEU A O 1
ATOM 1241 N N . PRO A 1 160 ? 51.472 4.976 -50.169 1.00 70.19 160 PRO A N 1
ATOM 1242 C CA . PRO A 1 160 ? 50.884 5.139 -51.486 1.00 70.19 160 PRO A CA 1
ATOM 1243 C C . PRO A 1 160 ? 49.540 5.832 -51.278 1.00 70.19 160 PRO A C 1
ATOM 1245 O O . PRO A 1 160 ? 48.798 5.436 -50.375 1.00 70.19 160 PRO A O 1
ATOM 1248 N N . ASP A 1 161 ? 49.202 6.825 -52.098 1.00 79.12 161 ASP A N 1
ATOM 1249 C CA . ASP A 1 161 ? 47.950 7.594 -51.987 1.00 79.12 161 ASP A CA 1
ATOM 1250 C C . ASP A 1 161 ? 46.702 6.693 -51.836 1.00 79.12 161 ASP A C 1
ATOM 1252 O O . ASP A 1 161 ? 45.708 7.065 -51.215 1.00 79.12 161 ASP A O 1
ATOM 1256 N N . GLN A 1 162 ? 46.780 5.453 -52.335 1.00 76.94 162 GLN A N 1
ATOM 1257 C CA . GLN A 1 162 ? 45.774 4.405 -52.157 1.00 76.94 162 GLN A CA 1
ATOM 1258 C C . GLN A 1 162 ? 45.521 4.001 -50.692 1.00 76.94 162 GLN A C 1
ATOM 1260 O O . GLN A 1 162 ? 44.364 3.808 -50.320 1.00 76.94 162 GLN A O 1
ATOM 1265 N N . ILE A 1 163 ? 46.555 3.875 -49.850 1.00 74.19 163 ILE A N 1
ATOM 1266 C CA . ILE A 1 163 ? 46.399 3.518 -48.427 1.00 74.19 163 ILE A CA 1
ATOM 1267 C C . ILE A 1 163 ? 45.775 4.686 -47.660 1.00 74.19 163 ILE A C 1
ATOM 1269 O O . ILE A 1 163 ? 44.880 4.470 -46.843 1.00 74.19 163 ILE A O 1
ATOM 1273 N N . ALA A 1 164 ? 46.190 5.922 -47.959 1.00 78.62 164 ALA A N 1
ATOM 1274 C CA . ALA A 1 164 ? 45.600 7.119 -47.362 1.00 78.62 164 ALA A CA 1
ATOM 1275 C C . ALA A 1 164 ? 44.100 7.232 -47.696 1.00 78.62 164 ALA A C 1
ATOM 1277 O O . ALA A 1 164 ? 43.279 7.394 -46.795 1.00 78.62 164 ALA A O 1
ATOM 1278 N N . ALA A 1 165 ? 43.725 7.025 -48.963 1.00 82.50 165 ALA A N 1
ATOM 1279 C CA . ALA A 1 165 ? 42.327 7.048 -49.391 1.00 82.50 165 ALA A CA 1
ATOM 1280 C C . ALA A 1 165 ? 41.472 5.941 -48.742 1.00 82.50 165 ALA A C 1
ATOM 1282 O O . ALA A 1 165 ? 40.326 6.191 -48.364 1.00 82.50 165 ALA A O 1
ATOM 1283 N N . GLN A 1 166 ? 42.010 4.723 -48.579 1.00 78.06 166 GLN A N 1
ATOM 1284 C CA . GLN A 1 166 ? 41.307 3.641 -47.874 1.00 78.06 166 GLN A CA 1
ATOM 1285 C C . GLN A 1 166 ? 41.123 3.949 -46.385 1.00 78.06 166 GLN A C 1
ATOM 1287 O O . GLN A 1 166 ? 40.045 3.708 -45.840 1.00 78.06 166 GLN A O 1
ATOM 1292 N N . LEU A 1 167 ? 42.147 4.513 -45.739 1.00 75.75 167 LEU A N 1
ATOM 1293 C CA . LEU A 1 167 ? 42.082 4.907 -44.336 1.00 75.75 167 LEU A CA 1
ATOM 1294 C C . LEU A 1 167 ? 41.019 5.987 -44.108 1.00 75.75 167 LEU A C 1
ATOM 1296 O O . LEU A 1 167 ? 40.239 5.883 -43.163 1.00 75.75 167 LEU A O 1
ATOM 1300 N N . ASP A 1 168 ? 40.955 6.992 -44.980 1.00 84.06 168 ASP A N 1
ATOM 1301 C CA . ASP A 1 168 ? 39.957 8.058 -44.887 1.00 84.06 168 ASP A CA 1
ATOM 1302 C C . ASP A 1 168 ? 38.537 7.541 -45.151 1.00 84.06 168 ASP A C 1
ATOM 1304 O O . ASP A 1 168 ? 37.607 7.900 -44.425 1.00 84.06 168 ASP A O 1
ATOM 1308 N N . ALA A 1 169 ? 38.361 6.631 -46.117 1.00 83.75 169 ALA A N 1
ATOM 1309 C CA . ALA A 1 169 ? 37.075 5.978 -46.356 1.00 83.75 169 ALA A CA 1
ATOM 1310 C C . ALA A 1 169 ? 36.603 5.167 -45.136 1.00 83.75 169 ALA A C 1
ATOM 1312 O O . ALA A 1 169 ? 35.431 5.230 -44.769 1.00 83.75 169 ALA A O 1
ATOM 1313 N N . TRP A 1 170 ? 37.508 4.443 -44.471 1.00 74.88 170 TRP A N 1
ATOM 1314 C CA . TRP A 1 170 ? 37.180 3.661 -43.276 1.00 74.88 170 TRP A CA 1
ATOM 1315 C C . TRP A 1 170 ? 36.909 4.521 -42.054 1.00 74.88 170 TRP A C 1
ATOM 1317 O O . TRP A 1 170 ? 35.985 4.212 -41.309 1.00 74.88 170 TRP A O 1
ATOM 1327 N N . LYS A 1 171 ? 37.680 5.594 -41.845 1.00 80.56 171 LYS A N 1
ATOM 1328 C CA . LYS A 1 171 ? 37.386 6.572 -40.790 1.00 80.56 171 LYS A CA 1
ATOM 1329 C C . LYS A 1 171 ? 35.988 7.140 -40.979 1.00 80.56 171 LYS A C 1
ATOM 1331 O O . LYS A 1 171 ? 35.208 7.129 -40.038 1.00 80.56 171 LYS A O 1
ATOM 1336 N N . LYS A 1 172 ? 35.638 7.520 -42.210 1.00 88.19 172 LYS A N 1
ATOM 1337 C CA . LYS A 1 172 ? 34.301 8.016 -42.533 1.00 88.19 172 LYS A CA 1
ATOM 1338 C C . LYS A 1 172 ? 33.208 6.975 -42.255 1.00 88.19 172 LYS A C 1
ATOM 1340 O O . LYS A 1 172 ? 32.228 7.298 -41.593 1.00 88.19 172 LYS A O 1
ATOM 1345 N N . GLU A 1 173 ? 33.381 5.725 -42.692 1.00 80.88 173 GLU A N 1
ATOM 1346 C CA . GLU A 1 173 ? 32.425 4.640 -42.409 1.00 80.88 173 GLU A CA 1
ATOM 1347 C C . GLU A 1 173 ? 32.312 4.345 -40.898 1.00 80.88 173 GLU A C 1
ATOM 1349 O O . GLU A 1 173 ? 31.226 4.059 -40.382 1.00 80.88 173 GLU A O 1
ATOM 1354 N N . ALA A 1 174 ? 33.428 4.408 -40.168 1.00 72.94 174 ALA A N 1
ATOM 1355 C CA . ALA A 1 174 ? 33.466 4.231 -38.723 1.00 72.94 174 ALA A CA 1
ATOM 1356 C C . ALA A 1 174 ? 32.734 5.367 -38.007 1.00 72.94 174 ALA A C 1
ATOM 1358 O O . ALA A 1 174 ? 31.913 5.088 -37.134 1.00 72.94 174 ALA A O 1
ATOM 1359 N N . ASP A 1 175 ? 32.973 6.615 -38.403 1.00 81.94 175 ASP A N 1
ATOM 1360 C CA . ASP A 1 175 ? 32.316 7.796 -37.849 1.00 81.94 175 ASP A CA 1
ATOM 1361 C C . ASP A 1 175 ? 30.804 7.752 -38.104 1.00 81.94 175 ASP A C 1
ATOM 1363 O O . ASP A 1 175 ? 30.022 7.959 -37.176 1.00 81.94 175 ASP A O 1
ATOM 1367 N N . GLU A 1 176 ? 30.372 7.384 -39.315 1.00 83.88 176 GLU A N 1
ATOM 1368 C CA . GLU A 1 176 ? 28.954 7.233 -39.668 1.00 83.88 176 GLU A CA 1
ATOM 1369 C C . GLU A 1 176 ? 28.261 6.144 -38.828 1.00 83.88 176 GLU A C 1
ATOM 1371 O O . GLU A 1 176 ? 27.198 6.382 -38.246 1.00 83.88 176 GLU A O 1
ATOM 1376 N N . LYS A 1 177 ? 28.874 4.959 -38.685 1.00 75.75 177 LYS A N 1
ATOM 1377 C CA . LYS A 1 177 ? 28.317 3.865 -37.865 1.00 75.75 177 LYS A CA 1
ATOM 1378 C C . LYS A 1 177 ? 28.322 4.185 -36.370 1.00 75.75 177 LYS A C 1
ATOM 1380 O O . LYS A 1 177 ? 27.371 3.844 -35.667 1.00 75.75 177 LYS A O 1
ATOM 1385 N N . THR A 1 178 ? 29.367 4.852 -35.885 1.00 76.12 178 THR A N 1
ATOM 1386 C CA . THR A 1 178 ? 29.493 5.301 -34.489 1.00 76.12 178 THR A CA 1
ATOM 1387 C C . THR A 1 178 ? 28.436 6.358 -34.173 1.00 76.12 178 THR A C 1
ATOM 1389 O O . THR A 1 178 ? 27.783 6.275 -33.132 1.00 76.12 178 THR A O 1
ATOM 1392 N N . ALA A 1 179 ? 28.207 7.311 -35.082 1.00 83.38 179 ALA A N 1
ATOM 1393 C CA . ALA A 1 179 ? 27.159 8.319 -34.953 1.00 83.38 179 ALA A CA 1
ATOM 1394 C C . ALA A 1 179 ? 25.760 7.685 -34.918 1.00 83.38 179 ALA A C 1
ATOM 1396 O O . ALA A 1 179 ? 24.978 8.002 -34.022 1.00 83.38 179 ALA A O 1
ATOM 1397 N N . ALA A 1 180 ? 25.473 6.734 -35.816 1.00 76.69 180 ALA A N 1
ATOM 1398 C CA . ALA A 1 180 ? 24.202 6.010 -35.827 1.00 76.69 180 ALA A CA 1
ATOM 1399 C C . ALA A 1 180 ? 23.979 5.207 -34.532 1.00 76.69 180 ALA A C 1
ATOM 1401 O O . ALA A 1 180 ? 22.917 5.299 -33.921 1.00 76.69 180 ALA A O 1
ATOM 1402 N N . ALA A 1 181 ? 24.987 4.470 -34.055 1.00 69.50 181 ALA A N 1
ATOM 1403 C CA . ALA A 1 181 ? 24.895 3.721 -32.801 1.00 69.50 181 ALA A CA 1
ATOM 1404 C C . ALA A 1 181 ? 24.700 4.639 -31.581 1.00 69.50 181 ALA A C 1
ATOM 1406 O O . ALA A 1 181 ? 23.913 4.325 -30.688 1.00 69.50 181 ALA A O 1
ATOM 1407 N N . LYS A 1 182 ? 25.373 5.797 -31.552 1.00 77.88 182 LYS A N 1
ATOM 1408 C CA . LYS A 1 182 ? 25.191 6.807 -30.503 1.00 77.88 182 LYS A CA 1
ATOM 1409 C C . LYS A 1 182 ? 23.771 7.375 -30.505 1.00 77.88 182 LYS A C 1
ATOM 1411 O O . LYS A 1 182 ? 23.203 7.538 -29.430 1.00 77.88 182 LYS A O 1
ATOM 1416 N N . GLN A 1 183 ? 23.200 7.637 -31.680 1.00 81.62 183 GLN A N 1
ATOM 1417 C CA . GLN A 1 183 ? 21.815 8.089 -31.802 1.00 81.62 183 GLN A CA 1
ATOM 1418 C C . GLN A 1 183 ? 20.835 7.033 -31.276 1.00 81.62 183 GLN A C 1
ATOM 1420 O O . GLN A 1 183 ? 19.955 7.364 -30.489 1.00 81.62 183 GLN A O 1
ATOM 1425 N N . LEU A 1 184 ? 21.044 5.753 -31.607 1.00 69.19 184 LEU A N 1
ATOM 1426 C CA . LEU A 1 184 ? 20.225 4.666 -31.064 1.00 69.19 184 LEU A CA 1
ATOM 1427 C C . LEU A 1 184 ? 20.308 4.606 -29.531 1.00 69.19 184 LEU A C 1
ATOM 1429 O O . LEU A 1 184 ? 19.280 4.531 -28.870 1.00 69.19 184 LEU A O 1
ATOM 1433 N N . LEU A 1 185 ? 21.504 4.711 -28.942 1.00 70.88 185 LEU A N 1
ATOM 1434 C CA . LEU A 1 185 ? 21.653 4.749 -27.480 1.00 70.88 185 LEU A CA 1
ATOM 1435 C C . LEU A 1 185 ? 20.929 5.946 -26.841 1.00 70.88 185 LEU A C 1
ATOM 1437 O O . LEU A 1 185 ? 20.346 5.799 -25.768 1.00 70.88 185 LEU A O 1
ATOM 1441 N N . GLN A 1 186 ? 20.947 7.115 -27.487 1.00 81.12 186 GLN A N 1
ATOM 1442 C CA . GLN A 1 186 ? 20.233 8.301 -27.007 1.00 81.12 186 GLN A CA 1
ATOM 1443 C C . GLN A 1 186 ? 18.713 8.108 -27.047 1.00 81.12 186 GLN A C 1
ATOM 1445 O O . GLN A 1 186 ? 18.053 8.353 -26.039 1.00 81.12 186 GLN A O 1
ATOM 1450 N N . ASP A 1 187 ? 18.174 7.592 -28.154 1.00 75.38 187 ASP A N 1
ATOM 1451 C CA . ASP A 1 187 ? 16.745 7.275 -28.279 1.00 75.38 187 ASP A CA 1
ATOM 1452 C C . ASP A 1 187 ? 16.315 6.230 -27.236 1.00 75.38 187 ASP A C 1
ATOM 1454 O O . ASP A 1 187 ? 15.215 6.291 -26.683 1.00 75.38 187 ASP A O 1
ATOM 1458 N N . ALA A 1 188 ? 17.197 5.275 -26.929 1.00 67.62 188 ALA A N 1
ATOM 1459 C CA . ALA A 1 188 ? 16.946 4.220 -25.954 1.00 67.62 188 ALA A CA 1
ATOM 1460 C C . ALA A 1 188 ? 16.807 4.788 -24.545 1.00 67.62 188 ALA A C 1
ATOM 1462 O O . ALA A 1 188 ? 15.856 4.470 -23.830 1.00 67.62 188 ALA A O 1
ATOM 1463 N N . GLN A 1 189 ? 17.765 5.641 -24.173 1.00 73.44 189 GLN A N 1
ATOM 1464 C CA . GLN A 1 189 ? 17.798 6.305 -22.882 1.00 73.44 189 GLN A CA 1
ATOM 1465 C C . GLN A 1 189 ? 16.579 7.209 -22.720 1.00 73.44 189 GLN A C 1
ATOM 1467 O O . GLN A 1 189 ? 15.920 7.157 -21.690 1.00 73.44 189 GLN A O 1
ATOM 1472 N N . GLN A 1 190 ? 16.216 7.967 -23.757 1.00 81.12 190 GLN A N 1
ATOM 1473 C CA . GLN A 1 190 ? 15.035 8.820 -23.707 1.00 81.12 190 GLN A CA 1
ATOM 1474 C C . GLN A 1 190 ? 13.749 8.008 -23.483 1.00 81.12 190 GLN A C 1
ATOM 1476 O O . GLN A 1 190 ? 12.929 8.374 -22.643 1.00 81.12 190 GLN A O 1
ATOM 1481 N N . ARG A 1 191 ? 13.571 6.884 -24.190 1.00 71.69 191 ARG A N 1
ATOM 1482 C CA . ARG A 1 191 ? 12.397 6.015 -23.999 1.00 71.69 191 ARG A CA 1
ATOM 1483 C C . ARG A 1 191 ? 12.354 5.391 -22.605 1.00 71.69 191 ARG A C 1
ATOM 1485 O O . ARG A 1 191 ? 11.270 5.283 -22.033 1.00 71.69 191 ARG A O 1
ATOM 1492 N N . LEU A 1 192 ? 13.510 5.008 -22.062 1.00 70.38 192 LEU A N 1
ATOM 1493 C CA . LEU A 1 192 ? 13.634 4.532 -20.685 1.00 70.38 192 LEU A CA 1
ATOM 1494 C C . LEU A 1 192 ? 13.186 5.618 -19.696 1.00 70.38 192 LEU A C 1
ATOM 1496 O O . LEU A 1 192 ? 12.311 5.365 -18.871 1.00 70.38 192 LEU A O 1
ATOM 1500 N N . ASP A 1 193 ? 13.725 6.830 -19.827 1.00 78.44 193 ASP A N 1
ATOM 1501 C CA . ASP A 1 193 ? 13.426 7.957 -18.942 1.00 78.44 193 ASP A CA 1
ATOM 1502 C C . ASP A 1 193 ? 11.931 8.333 -18.995 1.00 78.44 193 ASP A C 1
ATOM 1504 O O . ASP A 1 193 ? 11.302 8.602 -17.968 1.00 78.44 193 ASP A O 1
ATOM 1508 N N . GLU A 1 194 ? 11.320 8.317 -20.185 1.00 79.31 194 GLU A N 1
ATOM 1509 C CA . GLU A 1 194 ? 9.883 8.555 -20.368 1.00 79.31 194 GLU A CA 1
ATOM 1510 C C . GLU A 1 194 ? 9.028 7.478 -19.685 1.00 79.31 194 GLU A C 1
ATOM 1512 O O . GLU A 1 194 ? 8.035 7.797 -19.016 1.00 79.31 194 GLU A O 1
ATOM 1517 N N . ALA A 1 195 ? 9.421 6.210 -19.811 1.00 69.62 195 ALA A N 1
ATOM 1518 C CA . ALA A 1 195 ? 8.730 5.096 -19.180 1.00 69.62 195 ALA A CA 1
ATOM 1519 C C . ALA A 1 195 ? 8.871 5.128 -17.646 1.00 69.62 195 ALA A C 1
ATOM 1521 O O . ALA A 1 195 ? 7.870 4.961 -16.942 1.00 69.62 195 ALA A O 1
ATOM 1522 N N . GLU A 1 196 ? 10.058 5.437 -17.114 1.00 72.94 196 GLU A N 1
ATOM 1523 C CA . GLU A 1 196 ? 10.302 5.602 -15.674 1.00 72.94 196 GLU A CA 1
ATOM 1524 C C . GLU A 1 196 ? 9.537 6.800 -15.093 1.00 72.94 196 GLU A C 1
ATOM 1526 O O . GLU A 1 196 ? 8.914 6.699 -14.031 1.00 72.94 196 GLU A O 1
ATOM 1531 N N . LYS A 1 197 ? 9.486 7.929 -15.808 1.00 81.25 197 LYS A N 1
ATOM 1532 C CA . LYS A 1 197 ? 8.703 9.100 -15.388 1.00 81.25 197 LYS A CA 1
ATOM 1533 C C . LYS A 1 197 ? 7.208 8.793 -15.343 1.00 81.25 197 LYS A C 1
ATOM 1535 O O . LYS A 1 197 ? 6.515 9.189 -14.402 1.00 81.25 197 LYS A O 1
ATOM 1540 N N . LYS A 1 198 ? 6.703 8.066 -16.341 1.00 76.06 198 LYS A N 1
ATOM 1541 C CA . LYS A 1 198 ? 5.310 7.612 -16.375 1.00 76.06 198 LYS A CA 1
ATOM 1542 C C . LYS A 1 198 ? 5.023 6.676 -15.201 1.00 76.06 198 LYS A C 1
ATOM 1544 O O . LYS A 1 198 ? 4.056 6.912 -14.479 1.00 76.06 198 LYS A O 1
ATOM 1549 N N . LEU A 1 199 ? 5.899 5.699 -14.953 1.00 70.38 199 LEU A N 1
ATOM 1550 C CA . LEU A 1 199 ? 5.840 4.787 -13.807 1.00 70.38 199 LEU A CA 1
ATOM 1551 C C . LEU A 1 199 ? 5.714 5.547 -12.476 1.00 70.38 199 LEU A C 1
ATOM 1553 O O . LEU A 1 199 ? 4.758 5.328 -11.730 1.00 70.38 199 LEU A O 1
ATOM 1557 N N . SER A 1 200 ? 6.636 6.482 -12.227 1.00 77.00 200 SER A N 1
ATOM 1558 C CA . SER A 1 200 ? 6.669 7.324 -11.025 1.00 77.00 200 SER A CA 1
ATOM 1559 C C . SER A 1 200 ? 5.367 8.102 -10.839 1.00 77.00 200 SER A C 1
ATOM 1561 O O . SER A 1 200 ? 4.739 7.999 -9.783 1.00 77.00 200 SER A O 1
ATOM 1563 N N . SER A 1 201 ? 4.915 8.814 -11.878 1.00 81.12 201 SER A N 1
ATOM 1564 C CA . SER A 1 201 ? 3.729 9.680 -11.797 1.00 81.12 201 SER A CA 1
ATOM 1565 C C . SER A 1 201 ? 2.466 8.939 -11.355 1.00 81.12 201 SER A C 1
ATOM 1567 O O . SER A 1 201 ? 1.566 9.511 -10.743 1.00 81.12 201 SER A O 1
ATOM 1569 N N . LEU A 1 202 ? 2.408 7.644 -11.642 1.00 69.94 202 LEU A N 1
ATOM 1570 C CA . LEU A 1 202 ? 1.227 6.836 -11.419 1.00 69.94 202 LEU A CA 1
ATOM 1571 C C . LEU A 1 202 ? 1.275 6.082 -10.093 1.00 69.94 202 LEU A C 1
ATOM 1573 O O . LEU A 1 202 ? 0.238 5.962 -9.437 1.00 69.94 202 LEU A O 1
ATOM 1577 N N . THR A 1 203 ? 2.462 5.688 -9.624 1.00 73.50 203 THR A N 1
ATOM 1578 C CA . THR A 1 203 ? 2.643 5.318 -8.209 1.00 73.50 203 THR A CA 1
ATOM 1579 C C 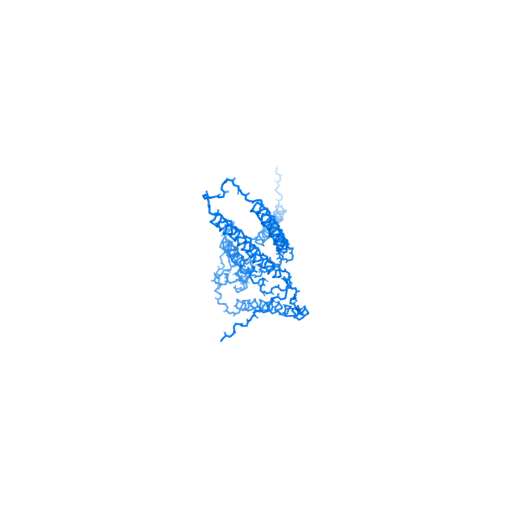. THR A 1 203 ? 2.387 6.496 -7.270 1.00 73.50 203 THR A C 1
ATOM 1581 O O . THR A 1 203 ? 2.033 6.297 -6.110 1.00 73.50 203 THR A O 1
ATOM 1584 N N . ASP A 1 204 ? 2.495 7.723 -7.779 1.00 83.19 204 ASP A N 1
ATOM 1585 C CA . ASP A 1 204 ? 2.165 8.935 -7.041 1.00 83.19 204 ASP A CA 1
ATOM 1586 C C . ASP A 1 204 ? 0.699 9.371 -7.138 1.00 83.19 204 ASP A C 1
ATOM 1588 O O . ASP A 1 204 ? 0.304 10.319 -6.450 1.00 83.19 204 ASP A O 1
ATOM 1592 N N . SER A 1 205 ? -0.117 8.669 -7.931 1.00 79.88 205 SER A N 1
ATOM 1593 C CA . SER A 1 205 ? -1.519 9.031 -8.135 1.00 79.88 205 SER A CA 1
ATOM 1594 C C . SER A 1 205 ? -2.339 8.973 -6.829 1.00 79.88 205 SER A C 1
ATOM 1596 O O . SER A 1 205 ? -2.134 8.073 -6.002 1.00 79.88 205 SER A O 1
ATOM 1598 N N . PRO A 1 206 ? -3.299 9.899 -6.627 1.00 80.12 206 PRO A N 1
ATOM 1599 C CA . PRO A 1 206 ? -4.182 9.887 -5.456 1.00 80.12 206 PRO A CA 1
ATOM 1600 C C . PRO A 1 206 ? -4.962 8.574 -5.296 1.00 80.12 206 PRO A C 1
ATOM 1602 O O . PRO A 1 206 ? -5.150 8.100 -4.175 1.00 80.12 206 PRO A O 1
ATOM 1605 N N . ASP A 1 207 ? -5.363 7.949 -6.404 1.00 74.75 207 ASP A N 1
ATOM 1606 C CA . ASP A 1 207 ? -6.095 6.677 -6.404 1.00 74.75 207 ASP A CA 1
ATOM 1607 C C . ASP A 1 207 ? -5.233 5.525 -5.875 1.00 74.75 207 ASP A C 1
ATOM 1609 O O . ASP A 1 207 ? -5.691 4.719 -5.066 1.00 74.75 207 ASP A O 1
ATOM 1613 N N . TYR A 1 208 ? -3.954 5.468 -6.261 1.00 75.50 208 TYR A N 1
ATOM 1614 C CA . TYR A 1 208 ? -3.029 4.470 -5.727 1.00 75.50 208 TYR A CA 1
ATOM 1615 C C . TYR A 1 208 ? -2.768 4.686 -4.232 1.00 75.50 208 TYR A C 1
ATOM 1617 O O . TYR A 1 208 ? -2.841 3.737 -3.446 1.00 75.50 208 TYR A O 1
ATOM 1625 N N . LYS A 1 209 ? -2.510 5.936 -3.820 1.00 79.62 209 LYS A N 1
ATOM 1626 C CA . LYS A 1 209 ? -2.274 6.283 -2.408 1.00 79.62 209 LYS A CA 1
ATOM 1627 C C . LYS A 1 209 ? -3.493 5.963 -1.541 1.00 79.62 209 LYS A C 1
ATOM 1629 O O . LYS A 1 209 ? -3.337 5.372 -0.475 1.00 79.62 209 LYS A O 1
ATOM 1634 N N . SER A 1 210 ? -4.697 6.280 -2.016 1.00 74.56 210 SER A N 1
ATOM 1635 C CA . SER A 1 210 ? -5.945 5.981 -1.303 1.00 74.56 210 SER A CA 1
ATOM 1636 C C . SER A 1 210 ? -6.255 4.484 -1.255 1.00 74.56 210 SER A C 1
ATOM 1638 O O . SER A 1 210 ? -6.631 3.986 -0.197 1.00 74.56 210 SER A O 1
ATOM 1640 N N . ALA A 1 211 ? -6.025 3.732 -2.336 1.00 76.12 211 ALA A N 1
ATOM 1641 C CA . ALA A 1 211 ? -6.190 2.279 -2.335 1.00 76.12 211 ALA A CA 1
ATOM 1642 C C . ALA A 1 211 ? -5.203 1.584 -1.380 1.00 76.12 211 ALA A C 1
ATOM 1644 O O . ALA A 1 211 ? -5.607 0.696 -0.626 1.00 76.12 211 ALA A O 1
ATOM 1645 N N . LYS A 1 212 ? -3.930 2.013 -1.360 1.00 78.62 212 LYS A N 1
ATOM 1646 C CA . LYS A 1 212 ? -2.921 1.527 -0.401 1.00 78.62 212 LYS A CA 1
ATOM 1647 C C . LYS A 1 212 ? -3.355 1.820 1.037 1.00 78.62 212 LYS A C 1
ATOM 1649 O O . LYS A 1 212 ? -3.308 0.920 1.870 1.00 78.62 212 LYS A O 1
ATOM 1654 N N . ALA A 1 213 ? -3.827 3.038 1.302 1.00 78.50 213 ALA A N 1
ATOM 1655 C CA . ALA A 1 213 ? -4.323 3.436 2.617 1.00 78.50 213 ALA A CA 1
ATOM 1656 C C . ALA A 1 213 ? -5.561 2.626 3.049 1.00 78.50 213 ALA A C 1
ATOM 1658 O O . ALA A 1 213 ? -5.651 2.173 4.187 1.00 78.50 213 ALA A O 1
ATOM 1659 N N . ALA A 1 214 ? -6.510 2.378 2.145 1.00 80.88 214 ALA A N 1
ATOM 1660 C CA . ALA A 1 214 ? -7.676 1.552 2.445 1.00 80.88 214 ALA A CA 1
ATOM 1661 C C . ALA A 1 214 ? -7.271 0.105 2.773 1.00 80.88 214 ALA A C 1
ATOM 1663 O O . ALA A 1 214 ? -7.738 -0.465 3.759 1.00 80.88 214 ALA A O 1
ATOM 1664 N N . ALA A 1 215 ? -6.356 -0.473 1.989 1.00 80.56 215 ALA A N 1
ATOM 1665 C CA . ALA A 1 215 ? -5.824 -1.807 2.247 1.00 80.56 215 ALA A CA 1
ATOM 1666 C C . ALA A 1 215 ? -5.079 -1.882 3.591 1.00 80.56 215 ALA A C 1
ATOM 1668 O O . ALA A 1 215 ? -5.244 -2.862 4.318 1.00 80.56 215 ALA A O 1
ATOM 1669 N N . SER A 1 216 ? -4.312 -0.846 3.956 1.00 82.31 216 SER A N 1
ATOM 1670 C CA . SER A 1 216 ? -3.615 -0.787 5.246 1.00 82.31 216 SER A CA 1
ATOM 1671 C C . SER A 1 216 ? -4.554 -0.689 6.429 1.00 82.31 216 SER A C 1
ATOM 1673 O O . SER A 1 216 ? -4.318 -1.355 7.431 1.00 82.31 216 SER A O 1
ATOM 1675 N N . VAL A 1 217 ? -5.641 0.071 6.299 1.00 85.31 217 VAL A N 1
ATOM 1676 C CA . VAL A 1 217 ? -6.670 0.148 7.339 1.00 85.31 217 VAL A CA 1
ATOM 1677 C C . VAL A 1 217 ? -7.326 -1.213 7.538 1.00 85.31 217 VAL A C 1
ATOM 1679 O O . VAL A 1 217 ? -7.377 -1.695 8.663 1.00 85.31 217 VAL A O 1
ATOM 1682 N N . VAL A 1 218 ? -7.778 -1.871 6.464 1.00 87.25 218 VAL A N 1
ATOM 1683 C CA . VAL A 1 218 ? -8.426 -3.188 6.584 1.00 87.25 218 VAL A CA 1
ATOM 1684 C C . VAL A 1 218 ? -7.478 -4.195 7.229 1.00 87.25 218 VAL A C 1
ATOM 1686 O O . VAL A 1 218 ? -7.854 -4.829 8.210 1.00 87.25 218 VAL A O 1
ATOM 1689 N N . LEU A 1 219 ? -6.240 -4.303 6.738 1.00 86.75 219 LEU A N 1
ATOM 1690 C CA . LEU A 1 219 ? -5.250 -5.238 7.276 1.00 86.75 219 LEU A CA 1
ATOM 1691 C C . LEU A 1 219 ? -4.897 -4.933 8.740 1.00 86.75 219 LEU A C 1
ATOM 1693 O O . LEU A 1 219 ? -4.785 -5.857 9.545 1.00 86.75 219 LEU A O 1
ATOM 1697 N N . GLY A 1 220 ? -4.754 -3.653 9.089 1.00 88.12 220 GLY A N 1
ATOM 1698 C CA . GLY A 1 220 ? -4.496 -3.222 10.458 1.00 88.12 220 GLY A CA 1
ATOM 1699 C C . GLY A 1 220 ? -5.612 -3.627 11.404 1.00 88.12 220 GLY A C 1
ATOM 1700 O O . GLY A 1 220 ? -5.335 -4.247 12.429 1.00 88.12 220 GLY A O 1
ATOM 1701 N N . LEU A 1 221 ? -6.871 -3.405 11.015 1.00 93.00 221 LEU A N 1
ATOM 1702 C CA . LEU A 1 221 ? -8.033 -3.878 11.768 1.00 93.00 221 LEU A CA 1
ATOM 1703 C C . LEU A 1 221 ? -8.001 -5.405 11.950 1.00 93.00 221 LEU A C 1
ATOM 1705 O O . LEU A 1 221 ? -8.274 -5.881 13.051 1.00 93.00 221 LEU A O 1
ATOM 1709 N N . MET A 1 222 ? -7.601 -6.173 10.925 1.00 94.19 222 MET A N 1
ATOM 1710 C CA . MET A 1 222 ? -7.436 -7.632 11.044 1.00 94.19 222 MET A CA 1
ATOM 1711 C C . MET A 1 222 ? -6.427 -8.031 12.098 1.00 94.19 222 MET A C 1
ATOM 1713 O O . MET A 1 222 ? -6.725 -8.837 12.982 1.00 94.19 222 MET A O 1
ATOM 1717 N N . ILE A 1 223 ? -5.238 -7.453 12.013 1.00 93.19 223 ILE A N 1
ATOM 1718 C CA . ILE A 1 223 ? -4.141 -7.784 12.909 1.00 93.19 223 ILE A CA 1
ATOM 1719 C C . ILE A 1 223 ? -4.467 -7.332 14.333 1.00 93.19 223 ILE A C 1
ATOM 1721 O O . ILE A 1 223 ? -4.254 -8.102 15.264 1.00 93.19 223 ILE A O 1
ATOM 1725 N N . GLY A 1 224 ? -5.048 -6.145 14.514 1.00 93.94 224 GLY A N 1
ATOM 1726 C CA . GLY A 1 224 ? -5.453 -5.647 15.827 1.00 93.94 224 GLY A CA 1
ATOM 1727 C C . GLY A 1 224 ? -6.455 -6.566 16.525 1.00 93.94 224 GLY A C 1
ATOM 1728 O O . GLY A 1 224 ? -6.258 -6.911 17.689 1.00 93.94 224 GLY A O 1
ATOM 1729 N N . VAL A 1 225 ? -7.476 -7.042 15.803 1.00 96.75 225 VAL A N 1
ATOM 1730 C CA . VAL A 1 225 ? -8.457 -8.012 16.322 1.00 96.75 225 VAL A CA 1
ATOM 1731 C C . VAL A 1 225 ? -7.799 -9.334 16.714 1.00 96.75 225 VAL A C 1
ATOM 1733 O O . VAL A 1 225 ? -8.077 -9.854 17.794 1.00 96.75 225 VAL A O 1
ATOM 1736 N N . ILE A 1 226 ? -6.881 -9.851 15.895 1.00 95.94 226 ILE A N 1
ATOM 1737 C CA . ILE A 1 226 ? -6.133 -11.075 16.217 1.00 95.94 226 ILE A CA 1
ATOM 1738 C C . ILE A 1 226 ? -5.275 -10.877 17.472 1.00 95.94 226 ILE A C 1
ATOM 1740 O O . ILE A 1 226 ? -5.310 -11.709 18.375 1.00 95.94 226 ILE A O 1
ATOM 1744 N N . VAL A 1 227 ? -4.527 -9.774 17.551 1.00 95.00 227 VAL A N 1
ATOM 1745 C CA . VAL A 1 227 ? -3.633 -9.474 18.677 1.00 95.00 227 VAL A CA 1
ATOM 1746 C C . VAL A 1 227 ? -4.424 -9.297 19.974 1.00 95.00 227 VAL A C 1
ATOM 1748 O O . VAL A 1 227 ? -4.027 -9.850 20.998 1.00 95.00 227 VAL A O 1
ATOM 1751 N N . ALA A 1 228 ? -5.566 -8.604 19.941 1.00 96.38 228 ALA A N 1
ATOM 1752 C CA . ALA A 1 228 ? -6.442 -8.477 21.104 1.00 96.38 228 ALA A CA 1
ATOM 1753 C C . ALA A 1 228 ? -7.013 -9.821 21.558 1.00 96.38 228 ALA A C 1
ATOM 1755 O O . ALA A 1 228 ? -6.993 -10.107 22.753 1.00 96.38 228 ALA A O 1
ATOM 1756 N N . ALA A 1 229 ? -7.467 -10.662 20.626 1.00 97.06 229 ALA A N 1
ATOM 1757 C CA . ALA A 1 229 ? -8.016 -11.973 20.957 1.00 97.06 229 ALA A CA 1
ATOM 1758 C C . ALA A 1 229 ? -6.961 -12.919 21.542 1.00 97.06 229 ALA A C 1
ATOM 1760 O O . ALA A 1 229 ? -7.195 -13.529 22.584 1.00 97.06 229 ALA A O 1
ATOM 1761 N N . VAL A 1 230 ? -5.782 -13.002 20.920 1.00 96.19 230 VAL A N 1
ATOM 1762 C CA . VAL A 1 230 ? -4.671 -13.839 21.401 1.00 96.19 230 VAL A CA 1
ATOM 1763 C C . VAL A 1 230 ? -4.132 -13.330 22.739 1.00 96.19 230 VAL A C 1
ATOM 1765 O O . VAL A 1 230 ? -3.824 -14.130 23.617 1.00 96.19 230 VAL A O 1
ATOM 1768 N N . GLY A 1 231 ? -4.053 -12.010 22.918 1.00 95.69 231 GLY A N 1
ATOM 1769 C CA . GLY A 1 231 ? -3.627 -11.380 24.168 1.00 95.69 231 GLY A CA 1
ATOM 1770 C C . GLY A 1 231 ? -4.712 -11.287 25.244 1.00 95.69 231 GLY A C 1
ATOM 1771 O O . GLY A 1 231 ? -4.432 -10.752 26.312 1.00 95.69 231 GLY A O 1
ATOM 1772 N N . GLN A 1 232 ? -5.938 -11.752 24.967 1.00 96.81 232 GLN A N 1
ATOM 1773 C CA . GLN A 1 232 ? -7.128 -11.590 25.818 1.00 96.81 232 GLN A CA 1
ATOM 1774 C C . GLN A 1 232 ? -7.341 -10.153 26.335 1.00 96.81 232 GLN A C 1
ATOM 1776 O O . GLN A 1 232 ? -7.804 -9.937 27.455 1.00 96.81 232 GLN A O 1
ATOM 1781 N N . MET A 1 233 ? -7.000 -9.157 25.516 1.00 95.19 233 MET A N 1
ATOM 1782 C CA . MET A 1 233 ? -7.034 -7.753 25.918 1.00 95.19 233 MET A CA 1
ATOM 1783 C C . MET A 1 233 ? -8.470 -7.226 25.928 1.00 95.19 233 MET A C 1
ATOM 1785 O O . MET A 1 233 ? -9.125 -7.179 24.890 1.00 95.19 233 MET A O 1
ATOM 1789 N N . GLN A 1 234 ? -8.926 -6.813 27.108 1.00 96.56 234 GLN A N 1
ATOM 1790 C CA . GLN A 1 234 ? -10.276 -6.321 27.390 1.00 96.56 234 GLN A CA 1
ATOM 1791 C C . GLN A 1 234 ? -10.181 -4.885 27.914 1.00 96.56 234 GLN A C 1
ATOM 1793 O O . GLN A 1 234 ? -9.945 -4.654 29.101 1.00 96.56 234 GLN A O 1
ATOM 1798 N N . MET A 1 235 ? -10.264 -3.907 27.011 1.00 94.56 235 MET A N 1
ATOM 1799 C CA . MET A 1 235 ? -10.108 -2.490 27.333 1.00 94.56 235 MET A CA 1
ATOM 1800 C C . MET A 1 235 ? -11.183 -2.008 28.312 1.00 94.56 235 MET A C 1
ATOM 1802 O O . MET A 1 235 ? -10.858 -1.237 29.210 1.00 94.56 235 MET A O 1
ATOM 1806 N N . PHE A 1 236 ? -12.437 -2.450 28.190 1.00 94.44 236 PHE A N 1
ATOM 1807 C CA . PHE A 1 236 ? -13.488 -2.052 29.134 1.00 94.44 236 PHE A CA 1
ATOM 1808 C C . PHE A 1 236 ? -13.274 -2.667 30.517 1.00 94.44 236 PHE A C 1
ATOM 1810 O O . PHE A 1 236 ? -13.417 -1.953 31.512 1.00 94.44 236 PHE A O 1
ATOM 1817 N N . ALA A 1 237 ? -12.827 -3.923 30.594 1.00 94.31 237 ALA A N 1
ATOM 1818 C CA . ALA A 1 237 ? -12.433 -4.525 31.868 1.00 94.31 237 ALA A CA 1
ATOM 1819 C C . ALA A 1 237 ? -11.280 -3.750 32.539 1.00 94.31 237 ALA A C 1
ATOM 1821 O O . ALA A 1 237 ? -11.328 -3.491 33.743 1.00 94.31 237 ALA A O 1
ATOM 1822 N N . LEU A 1 238 ? -10.282 -3.294 31.766 1.00 91.19 238 LEU A N 1
ATOM 1823 C CA . LEU A 1 238 ? -9.200 -2.432 32.274 1.00 91.19 238 LEU A CA 1
ATOM 1824 C C . LEU A 1 238 ? -9.709 -1.081 32.798 1.00 91.19 238 LEU A C 1
ATOM 1826 O O . LEU A 1 238 ? -9.118 -0.513 33.712 1.00 91.19 238 LEU A O 1
ATOM 1830 N N . LEU A 1 239 ? -10.809 -0.570 32.243 1.00 90.75 239 LEU A N 1
ATOM 1831 C CA . LEU A 1 239 ? -11.465 0.659 32.694 1.00 90.75 239 LEU A CA 1
ATOM 1832 C C . LEU A 1 239 ? -12.425 0.444 33.874 1.00 90.75 239 LEU A C 1
ATOM 1834 O O . LEU A 1 239 ? -13.060 1.398 34.324 1.00 90.75 239 LEU A O 1
ATOM 1838 N N . GLY A 1 240 ? -12.544 -0.785 34.379 1.00 90.94 240 GLY A N 1
ATOM 1839 C CA . GLY A 1 240 ? -13.450 -1.124 35.470 1.00 90.94 240 GLY A CA 1
ATOM 1840 C C . GLY A 1 240 ? -14.917 -1.277 35.042 1.00 90.94 240 GLY A C 1
ATOM 1841 O O . GLY A 1 240 ? -15.809 -1.177 35.882 1.00 90.94 240 GLY A O 1
ATOM 1842 N N . ILE A 1 241 ? -15.191 -1.461 33.745 1.00 90.94 241 ILE A N 1
ATOM 1843 C CA . ILE A 1 241 ? -16.545 -1.566 33.185 1.00 90.94 241 ILE A CA 1
ATOM 1844 C C . ILE A 1 241 ? -16.871 -3.045 32.919 1.00 90.94 241 ILE A C 1
ATOM 1846 O O . ILE A 1 241 ? -16.546 -3.576 31.863 1.00 90.94 241 ILE A O 1
ATOM 1850 N N . ASP A 1 242 ? -17.577 -3.689 33.854 1.00 92.50 242 ASP A N 1
ATOM 1851 C CA . ASP A 1 242 ? -17.993 -5.108 33.765 1.00 92.50 242 ASP A CA 1
ATOM 1852 C C . ASP A 1 242 ? -19.233 -5.360 32.886 1.00 92.50 242 ASP A C 1
ATOM 1854 O O . ASP A 1 242 ? -19.653 -6.497 32.682 1.00 92.50 242 ASP A O 1
ATOM 1858 N N . ALA A 1 243 ? -19.873 -4.308 32.373 1.00 92.69 243 ALA A N 1
ATOM 1859 C CA . ALA A 1 243 ? -21.134 -4.444 31.643 1.00 92.69 243 ALA A CA 1
ATOM 1860 C C . ALA A 1 243 ? -20.977 -5.054 30.234 1.00 92.69 243 ALA A C 1
ATOM 1862 O O . ALA A 1 243 ? -21.978 -5.396 29.601 1.00 92.69 243 ALA A O 1
ATOM 1863 N N . MET A 1 244 ? -19.748 -5.155 29.716 1.00 94.81 244 MET A N 1
ATOM 1864 C CA . MET A 1 244 ? -19.487 -5.573 28.340 1.00 94.81 244 MET A CA 1
ATOM 1865 C C . MET A 1 244 ? -19.163 -7.075 28.260 1.00 94.81 244 MET A C 1
ATOM 1867 O O . MET A 1 244 ? -18.278 -7.538 28.977 1.00 94.81 244 MET A O 1
ATOM 1871 N N . PRO A 1 245 ? -19.801 -7.853 27.361 1.00 97.00 245 PRO A N 1
ATOM 1872 C CA . PRO A 1 245 ? -19.406 -9.240 27.128 1.00 97.00 245 PRO A CA 1
ATOM 1873 C C . PRO A 1 245 ? -17.936 -9.336 26.667 1.00 97.00 245 PRO A C 1
ATOM 1875 O O . PRO A 1 245 ? -17.548 -8.568 25.780 1.00 97.00 245 PRO A O 1
ATOM 1878 N N . PRO A 1 246 ? -17.132 -10.304 27.154 1.00 96.88 246 PRO A N 1
ATOM 1879 C CA . PRO A 1 246 ? -15.690 -10.365 26.874 1.00 96.88 246 PRO A CA 1
ATOM 1880 C C . PRO A 1 246 ? -15.343 -10.393 25.392 1.00 96.88 246 PRO A C 1
ATOM 1882 O O . PRO A 1 246 ? -14.431 -9.703 24.949 1.00 96.88 246 PRO A O 1
ATOM 1885 N N . ASN A 1 247 ? -16.097 -11.160 24.601 1.00 97.25 247 ASN A N 1
ATOM 1886 C CA . ASN A 1 247 ? -15.856 -11.282 23.164 1.00 97.25 247 ASN A CA 1
ATOM 1887 C C . ASN A 1 247 ? -16.082 -9.944 22.443 1.00 97.25 247 ASN A C 1
ATOM 1889 O O . ASN A 1 247 ? -15.388 -9.631 21.477 1.00 97.25 247 ASN A O 1
ATOM 1893 N N . VAL A 1 248 ? -17.042 -9.145 22.922 1.00 97.44 248 VAL A N 1
ATOM 1894 C CA . VAL A 1 248 ? -17.335 -7.814 22.378 1.00 97.44 248 VAL A CA 1
ATOM 1895 C C . VAL A 1 248 ? -16.268 -6.814 22.817 1.00 97.44 248 VAL A C 1
ATOM 1897 O O . VAL A 1 248 ? -15.806 -6.032 21.988 1.00 97.44 248 VAL A O 1
ATOM 1900 N N . ASP A 1 249 ? -15.829 -6.869 24.077 1.00 97.25 249 ASP A N 1
ATOM 1901 C CA . ASP A 1 249 ? -14.738 -6.029 24.581 1.00 97.25 249 ASP A CA 1
ATOM 1902 C C . ASP A 1 249 ? -13.428 -6.292 23.818 1.00 97.25 249 ASP A C 1
ATOM 1904 O O . ASP A 1 249 ? -12.835 -5.368 23.262 1.00 97.25 249 ASP A O 1
ATOM 1908 N N . VAL A 1 250 ? -13.027 -7.559 23.674 1.00 97.38 250 VAL A N 1
ATOM 1909 C CA . VAL A 1 250 ? -11.853 -7.963 22.881 1.00 97.38 250 VAL A CA 1
ATOM 1910 C C . VAL A 1 250 ? -11.954 -7.487 21.436 1.00 97.38 250 VAL A C 1
ATOM 1912 O O . VAL A 1 250 ? -10.976 -6.975 20.889 1.00 97.38 250 VAL A O 1
ATOM 1915 N N . LEU A 1 251 ? -13.125 -7.628 20.805 1.00 97.25 251 LEU A N 1
ATOM 1916 C CA . LEU A 1 251 ? -13.327 -7.163 19.436 1.00 97.25 251 LEU A CA 1
ATOM 1917 C C . LEU A 1 251 ? -13.121 -5.647 19.333 1.00 97.25 251 LEU A C 1
ATOM 1919 O O . LEU A 1 251 ? -12.373 -5.195 18.469 1.00 97.25 251 LEU A O 1
ATOM 1923 N N . ILE A 1 252 ? -13.748 -4.862 20.213 1.00 95.75 252 ILE A N 1
ATOM 1924 C CA . ILE A 1 252 ? -13.610 -3.399 20.217 1.00 95.75 252 ILE A CA 1
ATOM 1925 C C . ILE A 1 252 ? -12.161 -3.005 20.496 1.00 95.75 252 ILE A C 1
ATOM 1927 O O . ILE A 1 252 ? -11.606 -2.181 19.773 1.00 95.75 252 ILE A O 1
ATOM 1931 N N . THR A 1 253 ? -11.531 -3.635 21.486 1.00 94.94 253 THR A N 1
ATOM 1932 C CA . THR A 1 253 ? -10.119 -3.433 21.825 1.00 94.94 253 THR A CA 1
ATOM 1933 C C . THR A 1 253 ? -9.230 -3.686 20.612 1.00 94.94 253 THR A C 1
ATOM 1935 O O . THR A 1 253 ? -8.376 -2.870 20.275 1.00 94.94 253 THR A O 1
ATOM 1938 N N . GLY A 1 254 ? -9.474 -4.778 19.893 1.00 95.62 254 GLY A N 1
ATOM 1939 C CA . GLY A 1 254 ? -8.744 -5.125 18.686 1.00 95.62 254 GLY A CA 1
ATOM 1940 C C . GLY A 1 254 ? -8.965 -4.168 17.521 1.00 95.62 254 GLY A C 1
ATOM 1941 O O . GLY A 1 254 ? -8.006 -3.824 16.833 1.00 95.62 254 GLY A O 1
ATOM 1942 N N . LEU A 1 255 ? -10.192 -3.682 17.317 1.00 94.81 255 LEU A N 1
ATOM 1943 C CA . LEU A 1 255 ? -10.474 -2.647 16.318 1.00 94.81 255 LEU A CA 1
ATOM 1944 C C . LEU A 1 255 ? -9.755 -1.337 16.664 1.00 94.81 255 LEU A C 1
ATOM 1946 O O . LEU A 1 255 ? -9.169 -0.723 15.778 1.00 94.81 255 LEU A O 1
ATOM 1950 N N . VAL A 1 256 ? -9.738 -0.942 17.942 1.00 92.31 256 VAL A N 1
ATOM 1951 C CA . VAL A 1 256 ? -9.004 0.242 18.416 1.00 92.31 256 VAL A CA 1
ATOM 1952 C C . VAL A 1 256 ? -7.507 0.088 18.143 1.00 92.31 256 VAL A C 1
ATOM 1954 O O . VAL A 1 256 ? -6.927 0.953 17.490 1.00 92.31 256 VAL A O 1
ATOM 1957 N N . ILE A 1 257 ? -6.905 -1.036 18.547 1.00 92.19 257 ILE A N 1
ATOM 1958 C CA . ILE A 1 257 ? -5.489 -1.356 18.294 1.00 92.19 257 ILE A CA 1
ATOM 1959 C C . ILE A 1 257 ? -5.183 -1.340 16.791 1.00 92.19 257 ILE A C 1
ATOM 1961 O O . ILE A 1 257 ? -4.210 -0.728 16.356 1.00 92.19 257 ILE A O 1
ATOM 1965 N N . GLY A 1 258 ? -6.015 -2.006 15.991 1.00 89.06 258 GLY A N 1
ATOM 1966 C CA . GLY A 1 258 ? -5.798 -2.191 14.558 1.00 89.06 258 GLY A CA 1
ATOM 1967 C C . GLY A 1 258 ? -6.008 -0.935 13.719 1.00 89.06 258 GLY A C 1
ATOM 1968 O O . GLY A 1 258 ? -5.444 -0.809 12.635 1.00 89.06 258 GLY A O 1
ATOM 1969 N N . SER A 1 259 ? -6.786 0.016 14.228 1.00 89.88 259 SER A N 1
ATOM 1970 C CA . SER A 1 259 ? -7.002 1.312 13.589 1.00 89.88 259 SER A CA 1
ATOM 1971 C C . SER A 1 259 ? -5.795 2.262 13.706 1.00 89.88 259 SER A C 1
ATOM 1973 O O . SER A 1 259 ? -5.753 3.291 13.029 1.00 89.88 259 SER A O 1
ATOM 1975 N N . GLY A 1 260 ? -4.790 1.889 14.511 1.00 82.12 260 GLY A N 1
ATOM 1976 C CA . GLY A 1 260 ? -3.545 2.630 14.712 1.00 82.12 260 GLY A CA 1
ATOM 1977 C C . GLY A 1 260 ? -3.67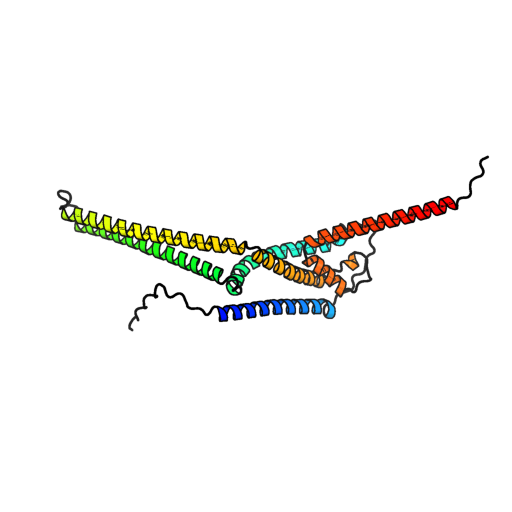3 3.815 15.674 1.00 82.12 260 GLY A C 1
ATOM 1978 O O . GLY A 1 260 ? -4.674 3.990 16.367 1.00 82.12 260 GLY A O 1
ATOM 1979 N N . SER A 1 261 ? -2.637 4.652 15.727 1.00 66.25 261 SER A N 1
ATOM 1980 C CA . SER A 1 261 ? -2.551 5.809 16.631 1.00 66.25 261 SER A CA 1
ATOM 1981 C C . SER A 1 261 ? -3.492 6.969 16.266 1.00 66.25 261 SER A C 1
ATOM 1983 O O . SER A 1 261 ? -3.863 7.760 17.139 1.00 66.25 261 SER A O 1
ATOM 1985 N N . TYR A 1 262 ? -3.936 7.060 15.006 1.00 62.44 262 TYR A N 1
ATOM 1986 C CA . TYR A 1 262 ? -4.768 8.174 14.533 1.00 62.44 262 TYR A CA 1
ATOM 1987 C C . TYR A 1 262 ? -6.141 8.225 15.232 1.00 62.44 262 TYR A C 1
ATOM 1989 O O . TYR A 1 262 ? -6.501 9.276 15.769 1.00 62.44 262 TYR A O 1
ATOM 1997 N N . PRO A 1 263 ? -6.897 7.113 15.337 1.00 58.78 263 PRO A N 1
ATOM 1998 C CA . PRO A 1 263 ? -8.176 7.113 16.046 1.00 58.78 263 PRO A CA 1
ATOM 1999 C C . PRO A 1 263 ? -8.008 7.133 17.564 1.00 58.78 263 PRO A C 1
ATOM 2001 O O . PRO A 1 263 ? -8.865 7.678 18.255 1.00 58.78 263 PRO A O 1
ATOM 2004 N N . VAL A 1 264 ? -6.895 6.610 18.094 1.00 60.31 264 VAL A N 1
ATOM 2005 C CA . VAL A 1 264 ? -6.584 6.673 19.532 1.00 60.31 264 VAL A CA 1
ATOM 2006 C C . VAL A 1 264 ? -6.465 8.127 19.994 1.00 60.31 264 VAL A C 1
ATOM 2008 O O . VAL A 1 264 ? -7.018 8.472 21.035 1.00 60.31 264 VAL A O 1
ATOM 2011 N N . HIS A 1 265 ? -5.849 9.014 19.206 1.00 59.28 265 HIS A N 1
ATOM 2012 C CA . HIS A 1 265 ? -5.784 10.440 19.548 1.00 59.28 265 HIS A CA 1
ATOM 2013 C C . HIS A 1 265 ? -7.178 11.098 19.576 1.00 59.28 265 HIS A C 1
ATOM 2015 O O . HIS A 1 265 ? -7.472 11.911 20.455 1.00 59.28 265 HIS A O 1
ATOM 2021 N N . SER A 1 266 ? -8.068 10.731 18.649 1.00 66.62 266 SER A N 1
ATOM 2022 C CA . SER A 1 266 ? -9.460 11.201 18.657 1.00 66.62 266 SER A CA 1
ATOM 2023 C C . SER A 1 266 ? -10.264 10.626 19.827 1.00 66.62 266 SER A C 1
ATOM 2025 O O . SER A 1 266 ? -11.024 11.361 20.451 1.00 66.62 266 SER A O 1
ATOM 2027 N N . LEU A 1 267 ? -10.066 9.352 20.173 1.00 66.56 267 LEU A N 1
ATOM 2028 C CA . LEU A 1 267 ? -10.682 8.701 21.334 1.00 66.56 267 LEU A CA 1
ATOM 2029 C C . LEU A 1 267 ? -10.241 9.351 22.643 1.00 66.56 267 LEU A C 1
ATOM 2031 O O . LEU A 1 267 ? -11.086 9.665 23.475 1.00 66.56 267 LEU A O 1
ATOM 2035 N N . VAL A 1 268 ? -8.943 9.620 22.806 1.00 70.25 268 VAL A N 1
ATOM 2036 C CA . VAL A 1 268 ? -8.414 10.353 23.963 1.00 70.25 268 VAL A CA 1
ATOM 2037 C C . VAL A 1 268 ? -9.043 11.741 24.040 1.00 70.25 268 VAL A C 1
ATOM 2039 O O . VAL A 1 268 ? -9.501 12.134 25.110 1.00 70.25 268 VAL A O 1
ATOM 2042 N N . GLY A 1 269 ? -9.151 12.454 22.915 1.00 73.06 269 GLY A N 1
ATOM 2043 C CA . GLY A 1 269 ? -9.827 13.751 22.861 1.00 73.06 269 GLY A CA 1
ATOM 2044 C C . GLY A 1 269 ? -11.297 13.681 23.292 1.00 73.06 269 GLY A C 1
ATOM 2045 O O . GLY A 1 269 ? -11.734 14.492 24.106 1.00 73.06 269 GLY A O 1
ATOM 2046 N N . ILE A 1 270 ? -12.050 12.688 22.811 1.00 74.50 270 ILE A N 1
ATOM 2047 C CA . ILE A 1 270 ? -13.461 12.483 23.177 1.00 74.50 270 ILE A CA 1
ATOM 2048 C C . ILE A 1 270 ? -13.598 12.097 24.656 1.00 74.50 270 ILE A C 1
ATOM 2050 O O . ILE A 1 270 ? -14.469 12.624 25.344 1.00 74.50 270 ILE A O 1
ATOM 2054 N N . LEU A 1 271 ? -12.727 11.230 25.179 1.00 74.81 271 LEU A N 1
ATOM 2055 C CA . LEU A 1 271 ? -12.733 10.827 26.589 1.00 74.81 271 LEU A CA 1
ATOM 2056 C C . LEU A 1 271 ? -12.364 11.990 27.514 1.00 74.81 271 LEU A C 1
ATOM 2058 O O . LEU A 1 271 ? -12.980 12.159 28.563 1.00 74.81 271 LEU A O 1
ATOM 2062 N N . GLN A 1 272 ? -11.415 12.836 27.110 1.00 78.19 272 GLN A N 1
ATOM 2063 C CA . GLN A 1 272 ? -11.081 14.064 27.831 1.00 78.19 272 GLN A CA 1
ATOM 2064 C C . GLN A 1 272 ? -12.244 15.060 27.814 1.00 78.19 272 GLN A C 1
ATOM 2066 O O . GLN A 1 272 ? -12.581 15.623 28.854 1.00 78.19 272 GLN A O 1
ATOM 2071 N N 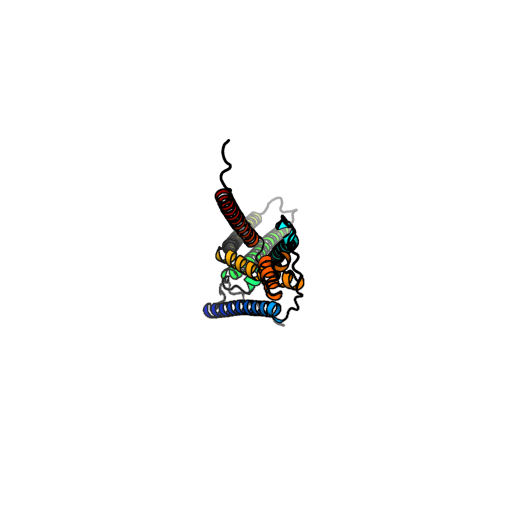. GLN A 1 273 ? -12.902 15.250 26.667 1.00 77.19 273 GLN A N 1
ATOM 2072 C CA . GLN A 1 273 ? -14.103 16.086 26.573 1.00 77.19 273 GLN A CA 1
ATOM 2073 C C . GLN A 1 273 ? -15.242 15.536 27.442 1.00 77.19 273 GLN A C 1
ATOM 2075 O O . GLN A 1 273 ? -15.891 16.305 28.150 1.00 77.19 273 GLN A O 1
ATOM 2080 N N . GLY A 1 274 ? -15.441 14.215 27.449 1.00 75.25 274 GLY A N 1
ATOM 2081 C CA . GLY A 1 274 ? -16.415 13.534 28.298 1.00 75.25 274 GLY A CA 1
ATOM 2082 C C . GLY A 1 274 ? -16.116 13.703 29.787 1.00 75.25 274 GLY A C 1
ATOM 2083 O O . GLY A 1 274 ? -17.017 14.045 30.550 1.00 75.25 274 GLY A O 1
ATOM 2084 N N . LYS A 1 275 ? -14.849 13.555 30.197 1.00 81.50 275 LYS A N 1
ATOM 2085 C CA . LYS A 1 275 ? -14.405 13.819 31.573 1.00 81.50 275 LYS A CA 1
ATOM 2086 C C . LYS A 1 275 ? -14.690 15.265 31.978 1.00 81.50 275 LYS A C 1
ATOM 2088 O O . LYS A 1 275 ? -15.332 15.488 32.996 1.00 81.50 275 LYS A O 1
ATOM 2093 N N . ASN A 1 276 ? -14.299 16.238 31.156 1.00 80.94 276 ASN A N 1
ATOM 2094 C CA . ASN A 1 276 ? -14.537 17.656 31.437 1.00 80.94 276 ASN A CA 1
ATOM 2095 C C . ASN A 1 276 ? -16.038 17.978 31.542 1.00 80.94 276 ASN A C 1
ATOM 2097 O O . ASN A 1 276 ? -16.447 18.776 32.387 1.00 80.94 276 ASN A O 1
ATOM 2101 N N . ALA A 1 277 ? -16.870 17.343 30.709 1.00 78.75 277 ALA A N 1
ATOM 2102 C CA . ALA A 1 277 ? -18.320 17.466 30.792 1.00 78.75 277 ALA A CA 1
ATOM 2103 C C . ALA A 1 277 ? -18.853 16.903 32.120 1.00 78.75 277 ALA A C 1
ATOM 2105 O O . ALA A 1 277 ? -19.633 17.579 32.795 1.00 78.75 277 ALA A O 1
ATOM 2106 N N . LEU A 1 278 ? -18.390 15.718 32.529 1.00 81.62 278 LEU A N 1
ATOM 2107 C CA . LEU A 1 278 ? -18.774 15.086 33.792 1.00 81.62 278 LEU A CA 1
ATOM 2108 C C . LEU A 1 278 ? -18.342 15.924 35.007 1.00 81.62 278 LEU A C 1
ATOM 2110 O O . LEU A 1 278 ? -19.158 16.180 35.891 1.00 81.62 278 LEU A O 1
ATOM 2114 N N . ASP A 1 279 ? -17.104 16.421 35.007 1.00 82.62 279 ASP A N 1
ATOM 2115 C CA . ASP A 1 279 ? -16.550 17.269 36.068 1.00 82.62 279 ASP A CA 1
ATOM 2116 C C . ASP A 1 279 ? -17.339 18.587 36.186 1.00 82.62 279 ASP A C 1
ATOM 2118 O O . ASP A 1 279 ? -17.658 19.044 37.288 1.00 82.62 279 ASP A O 1
ATOM 2122 N N . SER A 1 280 ? -17.735 19.184 35.053 1.00 80.50 280 SER A N 1
ATOM 2123 C CA . SER A 1 280 ? -18.564 20.397 35.043 1.00 80.50 280 SER A CA 1
ATOM 2124 C C . SER A 1 280 ? -19.975 20.157 35.599 1.00 80.50 280 SER A C 1
ATOM 2126 O O . SER A 1 280 ? -20.491 20.982 36.360 1.00 80.50 280 SER A O 1
ATOM 2128 N N . LEU A 1 281 ? -20.574 19.003 35.285 1.00 81.56 281 LEU A N 1
ATOM 2129 C CA . LEU A 1 281 ? -21.861 18.554 35.818 1.00 81.56 281 LEU A CA 1
ATOM 2130 C C . LEU A 1 281 ? -21.782 18.311 37.324 1.00 81.56 281 LEU A C 1
ATOM 2132 O O . LEU A 1 281 ? -22.648 18.766 38.071 1.00 81.56 281 LEU A O 1
ATOM 2136 N N . GLN A 1 282 ? -20.722 17.652 37.789 1.00 88.00 282 GLN A N 1
ATOM 2137 C CA . GLN A 1 282 ? -20.497 17.411 39.208 1.00 88.00 282 GLN A CA 1
ATOM 2138 C C . GLN A 1 282 ? -20.317 18.728 39.975 1.00 88.00 282 GLN A C 1
ATOM 2140 O O . GLN A 1 282 ? -20.932 18.913 41.026 1.00 88.00 282 GLN A O 1
ATOM 2145 N N . GLY A 1 283 ? -19.567 19.684 39.417 1.00 87.62 283 GLY A N 1
ATOM 2146 C CA . GLY A 1 283 ? -19.430 21.029 39.980 1.00 87.62 283 GLY A CA 1
ATOM 2147 C C . GLY A 1 283 ? -20.753 21.804 40.029 1.00 87.62 283 GLY A C 1
ATOM 2148 O O . GLY A 1 283 ? -21.010 22.527 40.994 1.00 87.62 283 GLY A O 1
ATOM 2149 N N . TYR A 1 284 ? -21.623 21.635 39.028 1.00 88.69 284 TYR A N 1
ATOM 2150 C CA . TYR A 1 284 ? -22.969 22.215 39.034 1.00 88.69 284 TYR A CA 1
ATOM 2151 C C . TYR A 1 284 ? -23.845 21.603 40.136 1.00 88.69 284 TYR A C 1
ATOM 2153 O O . TYR A 1 284 ? -24.467 22.339 40.904 1.00 88.69 284 TYR A O 1
ATOM 2161 N N . LEU A 1 285 ? -23.843 20.273 40.271 1.00 89.44 285 LEU A N 1
ATOM 2162 C CA . LEU A 1 285 ? -24.588 19.562 41.314 1.00 89.44 285 LEU A CA 1
ATOM 2163 C C . LEU A 1 285 ? -24.112 19.937 42.725 1.00 89.44 285 LEU A C 1
ATOM 2165 O O . LEU A 1 285 ? -24.940 20.162 43.606 1.00 89.44 285 LEU A O 1
ATOM 2169 N N . GLN A 1 286 ? -22.801 20.088 42.938 1.00 91.75 286 GLN A N 1
ATOM 2170 C CA . GLN A 1 286 ? -22.247 20.549 44.216 1.00 91.75 286 GLN A CA 1
ATOM 2171 C C . GLN A 1 286 ? -22.689 21.973 44.566 1.00 91.75 286 GLN A C 1
ATOM 2173 O O . GLN A 1 286 ? -23.095 22.230 45.699 1.00 91.75 286 GLN A O 1
ATOM 2178 N N . LYS A 1 287 ? -22.661 22.899 43.598 1.00 88.81 287 LYS A N 1
ATOM 2179 C CA . LYS A 1 287 ? -23.135 24.278 43.799 1.00 88.81 287 LYS A CA 1
ATOM 2180 C C . LYS A 1 287 ? -24.634 24.333 44.088 1.00 88.81 287 LYS A C 1
ATOM 2182 O O . LYS A 1 287 ? -25.049 25.075 44.974 1.00 88.81 287 LYS A O 1
ATOM 2187 N N . ALA A 1 288 ? -25.434 23.537 43.379 1.00 86.81 288 ALA A N 1
ATOM 2188 C CA . ALA A 1 288 ? -26.872 23.440 43.614 1.00 86.81 288 ALA A CA 1
ATOM 2189 C C . ALA A 1 288 ? -27.186 22.878 45.014 1.00 86.81 288 ALA A C 1
ATOM 2191 O O . ALA A 1 288 ? -28.060 23.406 45.702 1.00 86.81 288 ALA A O 1
ATOM 2192 N N . GLY A 1 289 ? -26.439 21.863 45.463 1.00 89.50 289 GLY A N 1
ATOM 2193 C CA . GLY A 1 289 ? -26.529 21.333 46.826 1.00 89.50 289 GLY A CA 1
ATOM 2194 C C . GLY A 1 289 ? -26.174 22.377 47.889 1.00 89.50 289 GLY A C 1
ATOM 2195 O O . GLY A 1 289 ? -26.970 22.632 48.787 1.00 89.50 289 GLY A O 1
ATOM 2196 N N . ALA A 1 290 ? -25.041 23.068 47.735 1.00 90.06 290 ALA A N 1
ATOM 2197 C CA . ALA A 1 290 ? -24.596 24.091 48.685 1.00 90.06 290 ALA A CA 1
ATOM 2198 C C . ALA A 1 290 ? -25.552 25.297 48.774 1.00 90.06 290 ALA A C 1
ATOM 2200 O O . ALA A 1 290 ? -25.780 25.831 49.859 1.00 90.06 290 ALA A O 1
ATOM 2201 N N . ALA A 1 291 ? -26.142 25.721 47.652 1.00 87.69 291 ALA A N 1
ATOM 2202 C CA . ALA A 1 291 ? -27.148 26.784 47.641 1.00 87.69 291 ALA A CA 1
ATOM 2203 C C . ALA A 1 291 ? -28.423 26.373 48.394 1.00 87.69 291 ALA A C 1
ATOM 2205 O O . ALA A 1 291 ? -29.002 27.177 49.125 1.00 87.69 291 ALA A O 1
ATOM 2206 N N . LYS A 1 292 ? -28.839 25.110 48.251 1.00 92.12 292 LYS A N 1
ATOM 2207 C CA . LYS A 1 292 ? -29.965 24.550 49.001 1.00 92.12 292 LYS A CA 1
ATOM 2208 C C . LYS A 1 292 ? -29.673 24.513 50.505 1.00 92.12 292 LYS A C 1
ATOM 2210 O O . LYS A 1 292 ? -30.534 24.908 51.285 1.00 92.12 292 LYS A O 1
ATOM 2215 N N . ASP A 1 293 ? -28.467 24.122 50.906 1.00 90.19 293 ASP A N 1
ATOM 2216 C CA . ASP A 1 293 ? -28.070 24.097 52.320 1.00 90.19 293 ASP A CA 1
ATOM 2217 C C . ASP A 1 293 ? -27.975 25.506 52.926 1.00 90.19 293 ASP A C 1
ATOM 2219 O O . ASP A 1 293 ? -28.384 25.723 54.066 1.00 90.19 293 ASP A O 1
ATOM 2223 N N . ALA A 1 294 ? -27.506 26.494 52.156 1.00 86.44 294 ALA A N 1
ATOM 2224 C CA . ALA A 1 294 ? -27.480 27.894 52.579 1.00 86.44 294 ALA A CA 1
ATOM 2225 C C . ALA A 1 294 ? -28.890 28.474 52.788 1.00 86.44 294 ALA A C 1
ATOM 2227 O O . ALA A 1 294 ? -29.096 29.242 53.724 1.00 86.44 294 ALA A O 1
ATOM 2228 N N . LEU A 1 295 ? -29.864 28.081 51.959 1.00 85.62 295 LEU A N 1
ATOM 2229 C CA . LEU A 1 295 ? -31.271 28.468 52.123 1.00 85.62 295 LEU A CA 1
ATOM 2230 C C . LEU A 1 295 ? -31.932 27.822 53.348 1.00 85.62 295 LEU A C 1
ATOM 2232 O O . LEU A 1 295 ? -32.875 28.384 53.898 1.00 85.62 295 LEU A O 1
ATOM 2236 N N . LEU A 1 296 ? -31.457 26.650 53.771 1.00 87.00 296 LEU A N 1
ATOM 2237 C CA . LEU A 1 296 ? -31.998 25.923 54.920 1.00 87.00 296 LEU A CA 1
ATOM 2238 C C . LEU A 1 296 ? -31.340 26.315 56.251 1.00 87.00 296 LEU A C 1
ATOM 2240 O O . LEU A 1 296 ? -31.822 25.894 57.303 1.00 87.00 296 LEU A O 1
ATOM 2244 N N . LYS A 1 297 ? -30.271 27.121 56.238 1.00 87.62 297 LYS A N 1
ATOM 2245 C CA . LYS A 1 297 ? -29.613 27.588 57.463 1.00 87.62 297 LYS A CA 1
ATOM 2246 C C . LYS A 1 297 ? -30.439 28.732 58.084 1.00 87.62 297 LYS A C 1
ATOM 2248 O O . LYS A 1 297 ? -30.538 29.796 57.473 1.00 87.62 297 LYS A O 1
ATOM 2253 N N . PRO A 1 298 ? -31.057 28.544 59.266 1.00 78.50 298 PRO A N 1
ATOM 2254 C CA . PRO A 1 298 ? -31.867 29.583 59.894 1.00 78.50 298 PRO A CA 1
ATOM 2255 C C . PRO A 1 298 ? -30.997 30.798 60.231 1.00 78.50 298 PRO A C 1
ATOM 2257 O O . PRO A 1 298 ? -29.865 30.647 60.690 1.00 78.50 298 PRO A O 1
ATOM 2260 N N . ALA A 1 299 ? -31.519 31.999 59.974 1.00 79.00 299 ALA A N 1
ATOM 2261 C CA . ALA A 1 299 ? -30.811 33.245 60.242 1.00 79.00 299 ALA A CA 1
ATOM 2262 C C . ALA A 1 299 ? -30.453 33.336 61.733 1.00 79.00 299 ALA A C 1
ATOM 2264 O O . ALA A 1 299 ? -31.345 33.336 62.583 1.00 79.00 299 ALA A O 1
ATOM 2265 N N . GLU A 1 300 ? -29.157 33.407 62.049 1.00 78.06 300 GLU A N 1
ATOM 2266 C CA . GLU A 1 300 ? -28.720 33.637 63.424 1.00 78.06 300 GLU A CA 1
ATOM 2267 C C . GLU A 1 300 ? -29.237 35.005 63.902 1.00 78.06 300 GLU A C 1
ATOM 2269 O O . GLU A 1 300 ? -29.100 36.005 63.183 1.00 78.06 300 GLU A O 1
ATOM 2274 N N . PRO A 1 301 ? -29.859 35.071 65.093 1.00 77.75 301 PRO A N 1
ATOM 2275 C CA . PRO A 1 301 ? -30.354 36.322 65.641 1.00 77.75 301 PRO A CA 1
ATOM 2276 C C . PRO A 1 301 ? -29.168 37.250 65.916 1.00 77.75 301 PRO A C 1
ATOM 2278 O O . PRO A 1 301 ? -28.276 36.925 66.697 1.00 77.75 301 PRO A O 1
ATOM 2281 N N . LYS A 1 302 ? -29.154 38.413 65.257 1.00 74.00 302 LYS A N 1
ATOM 2282 C CA . LYS A 1 302 ? -28.181 39.473 65.536 1.00 74.00 302 LYS A CA 1
ATOM 2283 C C . LYS A 1 302 ? -28.486 40.052 66.920 1.00 74.00 302 LYS A C 1
ATOM 2285 O O . LYS A 1 302 ? -29.530 40.684 67.083 1.00 74.00 302 LYS A O 1
ATOM 2290 N N . GLY A 1 303 ? -27.611 39.766 67.883 1.00 76.94 303 GLY A N 1
ATOM 2291 C CA . GLY A 1 303 ? -27.572 40.417 69.195 1.00 76.94 303 GLY A CA 1
ATOM 2292 C C . GLY A 1 303 ? -26.962 41.808 69.127 1.00 76.94 303 GLY A C 1
ATOM 2293 O O . GLY A 1 303 ? -26.127 42.036 68.220 1.00 76.94 303 GLY A O 1
#

Secondary structure (DSSP, 8-state):
-----PPP--TT------HHHHHHHHHHHHHHHHHHHHHHHHHHHHIIIII-----PPPPPPPTT--HHHHTHHHHHHHHHHHHHHHHHHHHHHHHHHHHHHHH-GGGHHHHHHHHHHHHHHHHHHHHHHHHHHHHHHHHHHHHHHHHHTTTTTTTS---HHHHHHHHHHHHHHHHHHHHHHHHHHHHHHHHHHHHHHHHHHHT-HHHHHHHHHHHHHHHHHHHHHHHHHTT--HHHHTT-TTS-HHHHHHHHHHHHHT-HHHHHHHHHHHHHHHHHHHHHHHHHHHHHHHHHHHHSPPPP--